Protein AF-0000000074018932 (afdb_homodimer)

Solvent-accessible surface area (backbone atoms only — not comparable to full-atom values): 16884 Å² total; per-residue (Å²): 138,83,82,75,82,75,79,78,83,78,76,82,79,78,78,80,77,80,77,78,75,75,76,73,74,67,76,66,64,72,70,71,70,71,66,73,77,65,79,73,73,56,74,53,66,36,70,40,32,28,78,38,84,40,72,47,78,48,78,48,93,72,36,64,67,47,79,47,77,33,29,21,16,32,14,16,16,56,14,25,20,34,52,37,53,64,76,51,29,71,78,35,70,84,46,55,64,44,70,52,48,30,23,18,31,63,78,39,68,42,81,45,77,40,83,40,56,33,81,93,41,76,42,81,45,77,39,63,19,46,67,39,42,35,62,34,73,58,72,85,126,139,82,80,74,82,77,79,79,82,77,75,79,80,80,76,79,78,79,77,79,74,75,73,73,73,68,77,65,68,71,72,68,69,70,66,75,78,65,80,73,72,56,75,54,65,36,71,41,31,29,77,37,84,40,73,46,76,48,79,48,92,73,36,64,67,46,78,47,77,35,29,20,17,32,13,17,17,57,13,25,21,34,52,38,53,66,76,53,28,72,77,34,73,84,45,56,64,42,71,52,48,30,23,17,31,62,77,40,70,42,83,43,77,40,82,40,56,32,81,94,43,75,42,79,47,76,40,62,19,46,68,39,41,34,61,34,73,56,73,84,126

Structure (mmCIF, N/CA/C/O backbone):
data_AF-0000000074018932-model_v1
#
loop_
_entity.id
_entity.type
_entity.pdbx_description
1 polymer 'DAN domain-containing protein'
#
loop_
_atom_site.group_PDB
_atom_site.id
_atom_site.type_symbol
_atom_site.label_atom_id
_atom_site.label_alt_id
_atom_site.label_comp_id
_atom_site.label_asym_id
_atom_site.label_entity_id
_atom_site.label_seq_id
_atom_site.pdbx_PDB_ins_code
_atom_site.Cartn_x
_atom_site.Cartn_y
_atom_site.Cartn_z
_atom_site.occupancy
_atom_site.B_iso_or_equiv
_atom_site.auth_seq_id
_atom_site.auth_comp_id
_atom_site.auth_asym_id
_atom_site.auth_atom_id
_atom_site.pdbx_PDB_model_num
ATOM 1 N N . MET A 1 1 ? 81 68.5 44.969 1 32.19 1 MET A N 1
ATOM 2 C CA . MET A 1 1 ? 81.562 68.188 43.656 1 32.19 1 MET A CA 1
ATOM 3 C C . MET A 1 1 ? 81.375 66.75 43.312 1 32.19 1 MET A C 1
ATOM 5 O O . MET A 1 1 ? 82.188 65.875 43.719 1 32.19 1 MET A O 1
ATOM 9 N N . ASN A 1 2 ? 80.125 66.188 43.562 1 36.78 2 ASN A N 1
ATOM 10 C CA . ASN A 1 2 ? 79.5 64.875 43.5 1 36.78 2 ASN A CA 1
ATOM 11 C C . ASN A 1 2 ? 79.5 64.312 42.062 1 36.78 2 ASN A C 1
ATOM 13 O O . ASN A 1 2 ? 79 64.938 41.156 1 36.78 2 ASN A O 1
ATOM 17 N N . GLU A 1 3 ? 80.75 63.719 41.719 1 39.88 3 GLU A N 1
ATOM 18 C CA . GLU A 1 3 ? 81.062 63.031 40.469 1 39.88 3 GLU A CA 1
ATOM 19 C C . GLU A 1 3 ? 80 62 40.094 1 39.88 3 GLU A C 1
ATOM 21 O O . GLU A 1 3 ? 79.625 61.156 40.906 1 39.88 3 GLU A O 1
ATOM 26 N N . GLY A 1 4 ? 79.062 62.344 39.125 1 37.69 4 GLY A N 1
ATOM 27 C CA . GLY A 1 4 ? 78 61.75 38.344 1 37.69 4 GLY A CA 1
ATOM 28 C C . GLY A 1 4 ? 78.438 60.531 37.562 1 37.69 4 GLY A C 1
ATOM 29 O O . GLY A 1 4 ? 79.312 60.625 36.719 1 37.69 4 GLY A O 1
ATOM 30 N N . THR A 1 5 ? 78.75 59.344 38.25 1 41.97 5 THR A N 1
ATOM 31 C CA . THR A 1 5 ? 79.188 58.125 37.562 1 41.97 5 THR A CA 1
ATOM 32 C C . THR A 1 5 ? 78.25 57.812 36.406 1 41.97 5 THR A C 1
ATOM 34 O O . THR A 1 5 ? 77.062 57.688 36.594 1 41.97 5 THR A O 1
ATOM 37 N N . ARG A 1 6 ? 78.562 58.344 35.219 1 43.47 6 ARG A N 1
ATOM 38 C CA . ARG A 1 6 ? 77.875 58.188 33.938 1 43.47 6 ARG A CA 1
ATOM 39 C C . ARG A 1 6 ? 77.812 56.75 33.469 1 43.47 6 ARG A C 1
ATOM 41 O O . ARG A 1 6 ? 78.875 56.094 33.344 1 43.47 6 ARG A O 1
ATOM 48 N N . GLY A 1 7 ? 76.812 55.938 33.938 1 40.97 7 GLY A N 1
ATOM 49 C CA . GLY A 1 7 ? 76.625 54.562 33.531 1 40.97 7 GLY A CA 1
ATOM 50 C C . GLY A 1 7 ? 76.625 54.375 32.031 1 40.97 7 GLY A C 1
ATOM 51 O O . GLY A 1 7 ? 76.312 55.344 31.281 1 40.97 7 GLY A O 1
ATOM 52 N N . ARG A 1 8 ? 77.625 53.531 31.469 1 46.78 8 ARG A N 1
ATOM 53 C CA . ARG A 1 8 ? 77.938 53.156 30.094 1 46.78 8 ARG A CA 1
ATOM 54 C C . ARG A 1 8 ? 76.688 52.625 29.375 1 46.78 8 ARG A C 1
ATOM 56 O O . ARG A 1 8 ? 75.938 51.844 29.938 1 46.78 8 ARG A O 1
ATOM 63 N N . PRO A 1 9 ? 76.25 53.281 28.156 1 46.38 9 PRO A N 1
ATOM 64 C CA . PRO A 1 9 ? 75.125 52.875 27.344 1 46.38 9 PRO A CA 1
ATOM 65 C C . PRO A 1 9 ? 75.25 51.5 26.75 1 46.38 9 PRO A C 1
ATOM 67 O O . PRO A 1 9 ? 76.375 51.156 26.234 1 46.38 9 PRO A O 1
ATOM 70 N N . VAL A 1 10 ? 74.812 50.344 27.359 1 47.59 10 VAL A N 1
ATOM 71 C CA . VAL A 1 10 ? 74.875 49 26.828 1 47.59 10 VAL A CA 1
ATOM 72 C C . VAL A 1 10 ? 74.188 48.969 25.453 1 47.59 10 VAL A C 1
ATOM 74 O O . VAL A 1 10 ? 73.25 49.688 25.203 1 47.59 10 VAL A O 1
ATOM 77 N N . ALA A 1 11 ? 75 48.875 24.328 1 47.59 11 ALA A N 1
ATOM 78 C CA . ALA A 1 11 ? 74.625 48.781 22.922 1 47.59 11 ALA A CA 1
ATOM 79 C C . ALA A 1 11 ? 73.625 47.625 22.719 1 47.59 11 ALA A C 1
ATOM 81 O O . ALA A 1 11 ? 73.812 46.531 23.297 1 47.59 11 ALA A O 1
ATOM 82 N N . PRO A 1 12 ? 72.312 47.906 22.312 1 50.47 12 PRO A N 1
ATOM 83 C CA . PRO A 1 12 ? 71.312 46.844 22.031 1 50.47 12 PRO A CA 1
ATOM 84 C C . PRO A 1 12 ? 71.75 45.938 20.891 1 50.47 12 PRO A C 1
ATOM 86 O O . PRO A 1 12 ? 72.375 46.375 19.906 1 50.47 12 PRO A O 1
ATOM 89 N N . LEU A 1 13 ? 72.312 44.688 21.188 1 45.69 13 LEU A N 1
ATOM 90 C CA . LEU A 1 13 ? 72.625 43.656 20.219 1 45.69 13 LEU A CA 1
ATOM 91 C C . LEU A 1 13 ? 71.375 43.344 19.375 1 45.69 13 LEU A C 1
ATOM 93 O O . LEU A 1 13 ? 70.375 42.938 19.922 1 45.69 13 LEU A O 1
ATOM 97 N N . MET A 1 14 ? 71.25 44.031 18.25 1 41.75 14 MET A N 1
ATOM 98 C CA . MET A 1 14 ? 70.188 43.75 17.281 1 41.75 14 MET A CA 1
ATOM 99 C C . MET A 1 14 ? 70.312 42.312 16.734 1 41.75 14 MET A C 1
ATOM 101 O O . MET A 1 14 ? 71.312 42 16.109 1 41.75 14 MET A O 1
ATOM 105 N N . VAL A 1 15 ? 69.875 41.25 17.484 1 44.5 15 VAL A N 1
ATOM 106 C CA . VAL A 1 15 ? 69.875 39.906 16.953 1 44.5 15 VAL A CA 1
ATOM 107 C C . VAL A 1 15 ? 68.938 39.844 15.742 1 44.5 15 VAL A C 1
ATOM 109 O O . VAL A 1 15 ? 67.75 40.188 15.852 1 44.5 15 VAL A O 1
ATOM 112 N N . ALA A 1 16 ? 69.5 40.031 14.5 1 49.19 16 ALA A N 1
ATOM 113 C CA . ALA A 1 16 ? 68.75 39.844 13.258 1 49.19 16 ALA A CA 1
ATOM 114 C C . ALA A 1 16 ? 68.25 38.406 13.102 1 49.19 16 ALA A C 1
ATOM 116 O O . ALA A 1 16 ? 69 37.5 12.977 1 49.19 16 ALA A O 1
ATOM 117 N N . VAL A 1 17 ? 67.062 38.031 13.711 1 43.47 17 VAL A N 1
ATOM 118 C CA . VAL A 1 17 ? 66.438 36.75 13.516 1 43.47 17 VAL A CA 1
ATOM 119 C C . VAL A 1 17 ? 66 36.594 12.062 1 43.47 17 VAL A C 1
ATOM 121 O O . VAL A 1 17 ? 65.188 37.406 11.562 1 43.47 17 VAL A O 1
ATOM 124 N N . THR A 1 18 ? 66.875 36.062 11.133 1 49.34 18 THR A N 1
ATOM 125 C CA . THR A 1 18 ? 66.5 35.688 9.773 1 49.34 18 THR A CA 1
ATOM 126 C C . THR A 1 18 ? 65.375 34.656 9.789 1 49.34 18 THR A C 1
ATOM 128 O O . THR A 1 18 ? 65.562 33.531 10.289 1 49.34 18 THR A O 1
ATOM 131 N N . ILE A 1 19 ? 64.125 35.062 9.844 1 51.72 19 ILE A N 1
ATOM 132 C CA . ILE A 1 19 ? 62.938 34.219 9.688 1 51.72 19 ILE A CA 1
ATOM 133 C C . ILE A 1 19 ? 62.906 33.656 8.273 1 51.72 19 ILE A C 1
ATOM 135 O O . ILE A 1 19 ? 62.781 34.375 7.297 1 51.72 19 ILE A O 1
ATOM 139 N N . THR A 1 20 ? 63.719 32.594 7.941 1 47.91 20 THR A N 1
ATOM 140 C CA . THR A 1 20 ? 63.562 31.875 6.684 1 47.91 20 THR A CA 1
ATOM 141 C C . THR A 1 20 ? 62.125 31.344 6.566 1 47.91 20 THR A C 1
ATOM 143 O O . THR A 1 20 ? 61.688 30.531 7.383 1 47.91 20 THR A O 1
ATOM 146 N N . LEU A 1 21 ? 61.25 32.156 6.027 1 49.22 21 LEU A N 1
ATOM 147 C CA . LEU A 1 21 ? 59.906 31.734 5.633 1 49.22 21 LEU A CA 1
ATOM 148 C C . LEU A 1 21 ? 59.969 30.609 4.605 1 49.22 21 LEU A C 1
ATOM 150 O O . LEU A 1 21 ? 60.344 30.844 3.455 1 49.22 21 LEU A O 1
ATOM 154 N N . ALA A 1 22 ? 60.438 29.375 4.941 1 44.19 22 ALA A N 1
ATOM 155 C CA . ALA A 1 22 ? 60.219 28.281 4.008 1 44.19 22 ALA A CA 1
ATOM 156 C C . ALA A 1 22 ? 58.75 28.172 3.629 1 44.19 22 ALA A C 1
ATOM 158 O O . ALA A 1 22 ? 57.875 27.953 4.492 1 44.19 22 ALA A O 1
ATOM 159 N N . ALA A 1 23 ? 58.375 28.984 2.611 1 43.97 23 ALA A N 1
ATOM 160 C CA . ALA A 1 23 ? 57.031 28.844 1.99 1 43.97 23 ALA A CA 1
ATOM 161 C C . ALA A 1 23 ? 56.781 27.406 1.571 1 43.97 23 ALA A C 1
ATOM 163 O O . ALA A 1 23 ? 57.438 26.891 0.648 1 43.97 23 ALA A O 1
ATOM 164 N N . LEU A 1 24 ? 56.656 26.438 2.547 1 45.16 24 LEU A N 1
ATOM 165 C CA . LEU A 1 24 ? 56.156 25.156 2.092 1 45.16 24 LEU A CA 1
ATOM 166 C C . LEU A 1 24 ? 54.875 25.344 1.253 1 45.16 24 LEU A C 1
ATOM 168 O O . LEU A 1 24 ? 53.875 25.797 1.758 1 45.16 24 LEU A O 1
ATOM 172 N N . VAL A 1 25 ? 55.094 25.828 -0 1 45.12 25 VAL A N 1
ATOM 173 C CA . VAL A 1 25 ? 53.969 25.719 -0.937 1 45.12 25 VAL A CA 1
ATOM 174 C C . VAL A 1 25 ? 53.438 24.297 -0.917 1 45.12 25 VAL A C 1
ATOM 176 O O . VAL A 1 25 ? 54.094 23.359 -1.401 1 45.12 25 VAL A O 1
ATOM 179 N N . GLY A 1 26 ? 53.094 23.781 0.26 1 41.91 26 GLY A N 1
ATOM 180 C CA . GLY A 1 26 ? 52.344 22.531 0.139 1 41.91 26 GLY A CA 1
ATOM 181 C C . GLY A 1 26 ? 51.281 22.578 -0.928 1 41.91 26 GLY A C 1
ATOM 182 O O . GLY A 1 26 ? 50.406 23.453 -0.912 1 41.91 26 GLY A O 1
ATOM 183 N N . LEU A 1 27 ? 51.656 22.25 -2.178 1 43.59 27 LEU A N 1
ATOM 184 C CA . LEU A 1 27 ? 50.656 21.938 -3.201 1 43.59 27 LEU A CA 1
ATOM 185 C C . LEU A 1 27 ? 49.531 21.094 -2.625 1 43.59 27 LEU A C 1
ATOM 187 O O . LEU A 1 27 ? 49.75 19.906 -2.307 1 43.59 27 LEU A O 1
ATOM 191 N N . ALA A 1 28 ? 48.875 21.625 -1.612 1 47.72 28 ALA A N 1
ATOM 192 C CA . ALA A 1 28 ? 47.625 20.906 -1.33 1 47.72 28 ALA A CA 1
ATOM 193 C C . ALA A 1 28 ? 46.844 20.641 -2.611 1 47.72 28 ALA A C 1
ATOM 195 O O . ALA A 1 28 ? 46.531 21.562 -3.363 1 47.72 28 ALA A O 1
ATOM 196 N N . HIS A 1 29 ? 47.312 19.609 -3.316 1 48.75 29 HIS A N 1
ATOM 197 C CA . HIS A 1 29 ? 46.406 19.125 -4.332 1 48.75 29 HIS A CA 1
ATOM 198 C C . HIS A 1 29 ? 44.969 19.094 -3.803 1 48.75 29 HIS A C 1
ATOM 200 O O . HIS A 1 29 ? 44.719 18.594 -2.707 1 48.75 29 HIS A O 1
ATOM 206 N N . PRO A 1 30 ? 44.25 20.234 -4.082 1 46.72 30 PRO A N 1
ATOM 207 C CA . PRO A 1 30 ? 42.844 20 -3.736 1 46.72 30 PRO A CA 1
ATOM 208 C C . PRO A 1 30 ? 42.344 18.641 -4.207 1 46.72 30 PRO A C 1
ATOM 210 O O . PRO A 1 30 ? 42.438 18.328 -5.395 1 46.72 30 PRO A O 1
ATOM 213 N N . GLY A 1 31 ? 42.875 17.578 -3.557 1 45.12 31 GLY A N 1
ATOM 214 C CA . GLY A 1 31 ? 42 16.453 -3.889 1 45.12 31 GLY A CA 1
ATOM 215 C C . GLY A 1 31 ? 40.531 16.844 -3.922 1 45.12 31 GLY A C 1
ATOM 216 O O . GLY A 1 31 ? 39.969 17.312 -2.928 1 45.12 31 GLY A O 1
ATOM 217 N N . GLY A 1 32 ? 40.156 17.531 -5.012 1 42.97 32 GLY A N 1
ATOM 218 C CA . GLY A 1 32 ? 38.719 17.688 -5.219 1 42.97 32 GLY A CA 1
ATOM 219 C C . GLY A 1 32 ? 37.938 16.453 -4.859 1 42.97 32 GLY A C 1
ATOM 220 O O . GLY A 1 32 ? 38.031 15.422 -5.543 1 42.97 32 GLY A O 1
ATOM 221 N N . ALA A 1 33 ? 37.938 16.203 -3.551 1 47 33 ALA A N 1
ATOM 222 C CA . ALA A 1 33 ? 36.875 15.227 -3.277 1 47 33 ALA A CA 1
ATOM 223 C C . ALA A 1 33 ? 35.562 15.625 -3.963 1 47 33 ALA A C 1
ATOM 225 O O . ALA A 1 33 ? 35 16.688 -3.672 1 47 33 ALA A O 1
ATOM 226 N N . THR A 1 34 ? 35.5 15.445 -5.215 1 48.88 34 THR A N 1
ATOM 227 C CA . THR A 1 34 ? 34.156 15.422 -5.727 1 48.88 34 THR A CA 1
ATOM 228 C C . THR A 1 34 ? 33.219 14.617 -4.805 1 48.88 34 THR A C 1
ATOM 230 O O . THR A 1 34 ? 33.406 13.406 -4.652 1 48.88 34 THR A O 1
ATOM 233 N N . GLY A 1 35 ? 33 15.156 -3.676 1 43.81 35 GLY A N 1
ATOM 234 C CA . GLY A 1 35 ? 31.844 14.516 -3.037 1 43.81 35 GLY A CA 1
ATOM 235 C C . GLY A 1 35 ? 30.719 14.188 -4.004 1 43.81 35 GLY A C 1
ATOM 236 O O . GLY A 1 35 ? 30.203 15.07 -4.684 1 43.81 35 GLY A O 1
ATOM 237 N N . ALA A 1 36 ? 30.688 13.07 -4.609 1 45.09 36 ALA A N 1
ATOM 238 C CA . ALA A 1 36 ? 29.484 12.625 -5.297 1 45.09 36 ALA A CA 1
ATOM 239 C C . ALA A 1 36 ? 28.234 13.086 -4.559 1 45.09 36 ALA A C 1
ATOM 241 O O . ALA A 1 36 ? 28.094 12.867 -3.354 1 45.09 36 ALA A O 1
ATOM 242 N N . LEU A 1 37 ? 27.688 14.211 -4.84 1 44.38 37 LEU A N 1
ATOM 243 C CA . LEU A 1 37 ? 26.328 14.516 -4.441 1 44.38 37 LEU A CA 1
ATOM 244 C C . LEU A 1 37 ? 25.453 13.273 -4.504 1 44.38 37 LEU A C 1
ATOM 246 O O . LEU A 1 37 ? 24.938 12.914 -5.57 1 44.38 37 LEU A O 1
ATOM 250 N N . SER A 1 38 ? 25.812 12.258 -3.9 1 49.56 38 SER A N 1
ATOM 251 C CA . SER A 1 38 ? 24.781 11.242 -3.73 1 49.56 38 SER A CA 1
ATOM 252 C C . SER A 1 38 ? 23.438 11.867 -3.346 1 49.56 38 SER A C 1
ATOM 254 O O . SER A 1 38 ? 23.359 12.609 -2.369 1 49.56 38 SER A O 1
ATOM 256 N N . SER A 1 39 ? 22.641 12.32 -4.191 1 52.12 39 SER A N 1
ATOM 257 C CA . SER A 1 39 ? 21.266 12.695 -3.889 1 52.12 39 SER A CA 1
ATOM 258 C C . SER A 1 39 ? 20.688 11.859 -2.748 1 52.12 39 SER A C 1
ATOM 260 O O . SER A 1 39 ? 20.375 10.688 -2.932 1 52.12 39 SER A O 1
ATOM 262 N N . ALA A 1 40 ? 21.109 11.984 -1.575 1 58.22 40 ALA A N 1
ATOM 263 C CA . ALA A 1 40 ? 20.578 11.344 -0.373 1 58.22 40 ALA A CA 1
ATOM 264 C C . ALA A 1 40 ? 19.062 11.297 -0.396 1 58.22 40 ALA A C 1
ATOM 266 O O . ALA A 1 40 ? 18.406 12.344 -0.436 1 58.22 40 ALA A O 1
ATOM 267 N N . ARG A 1 41 ? 18.469 10.234 -0.762 1 67.75 41 ARG A N 1
ATOM 268 C CA . ARG A 1 41 ? 17.031 10.008 -0.673 1 67.75 41 ARG A CA 1
ATOM 269 C C . ARG A 1 41 ? 16.5 10.375 0.709 1 67.75 41 ARG A C 1
ATOM 271 O O . ARG A 1 41 ? 17.125 10.07 1.723 1 67.75 41 ARG A O 1
ATOM 278 N N . HIS A 1 42 ? 15.438 11.273 0.783 1 76.81 42 HIS A N 1
ATOM 279 C CA . HIS A 1 42 ? 14.758 11.562 2.041 1 76.81 42 HIS A CA 1
ATOM 280 C C . HIS A 1 42 ? 14.281 10.281 2.719 1 76.81 42 HIS A C 1
ATOM 282 O O . HIS A 1 42 ? 14 9.289 2.045 1 76.81 42 HIS A O 1
ATOM 288 N N . SER A 1 43 ? 14.297 10.258 3.971 1 76.62 43 SER A N 1
ATOM 289 C CA . SER A 1 43 ? 13.898 9.086 4.742 1 76.62 43 SER A CA 1
ATOM 290 C C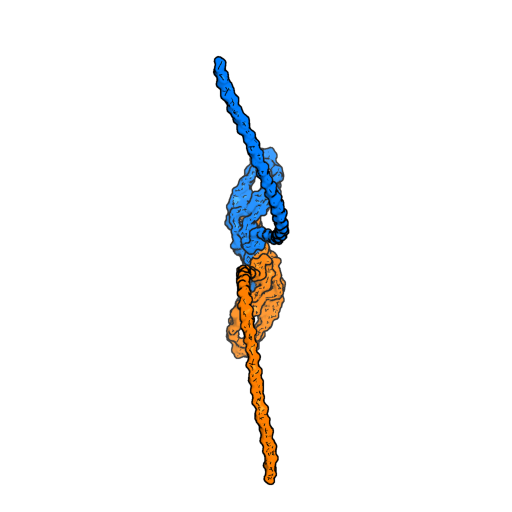 . SER A 1 43 ? 12.547 8.547 4.27 1 76.62 43 SER A C 1
ATOM 292 O O . SER A 1 43 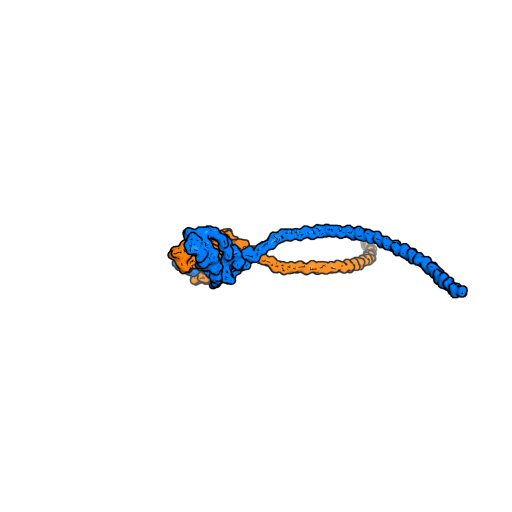? 12.328 7.332 4.266 1 76.62 43 SER A O 1
ATOM 294 N N . TRP A 1 44 ? 11.672 9.445 3.822 1 81.69 44 TRP A N 1
ATOM 295 C CA . TRP A 1 44 ? 10.344 9.023 3.389 1 81.69 44 TRP A CA 1
ATOM 296 C C . TRP A 1 44 ? 10.406 8.312 2.041 1 81.69 44 TRP A C 1
ATOM 298 O O . TRP A 1 44 ? 9.422 7.73 1.593 1 81.69 44 TRP A O 1
ATOM 308 N N . GLU A 1 45 ? 11.602 8.258 1.478 1 79.06 45 GLU A N 1
ATOM 309 C CA . GLU A 1 45 ? 11.781 7.594 0.189 1 79.06 45 GLU A CA 1
ATOM 310 C C . GLU A 1 45 ? 12.234 6.148 0.37 1 79.06 45 GLU A C 1
ATOM 312 O O . GLU A 1 45 ? 12.305 5.387 -0.598 1 79.06 45 GLU A O 1
ATOM 317 N N . ARG A 1 46 ? 12.492 5.848 1.636 1 83.5 46 ARG A N 1
ATOM 318 C CA . ARG A 1 46 ? 12.867 4.477 1.959 1 83.5 46 ARG A CA 1
ATOM 319 C C . ARG A 1 46 ? 11.648 3.66 2.381 1 83.5 46 ARG A C 1
ATOM 321 O O . ARG A 1 46 ? 10.633 4.223 2.797 1 83.5 46 ARG A O 1
ATOM 328 N N . PRO A 1 47 ? 11.734 2.377 2.217 1 89 47 PRO A N 1
ATOM 329 C CA . PRO A 1 47 ? 10.609 1.593 2.744 1 89 47 PRO A CA 1
ATOM 330 C C . PRO A 1 47 ? 10.266 1.96 4.184 1 89 47 PRO A C 1
ATOM 332 O O . PRO A 1 47 ? 11.148 2.299 4.973 1 89 47 PRO A O 1
ATOM 335 N N . GLY A 1 48 ? 8.984 1.979 4.434 1 93.94 48 GLY A N 1
ATOM 336 C CA . GLY A 1 48 ? 8.461 2.424 5.715 1 93.94 48 GLY A CA 1
ATOM 337 C C . GLY A 1 48 ? 7.449 3.549 5.586 1 93.94 48 GLY A C 1
ATOM 338 O O . GLY A 1 48 ? 7.012 3.873 4.48 1 93.94 48 GLY A O 1
ATOM 339 N N . CYS A 1 49 ? 6.91 4.027 6.676 1 96.56 49 CYS A N 1
ATOM 340 C CA . CYS A 1 49 ? 5.91 5.086 6.777 1 96.56 49 CYS A CA 1
ATOM 341 C C . CYS A 1 49 ? 6.363 6.176 7.738 1 96.56 49 CYS A C 1
ATOM 343 O O . CYS A 1 49 ? 6.723 5.891 8.883 1 96.56 49 CYS A O 1
ATOM 345 N N . HIS A 1 50 ? 6.363 7.41 7.281 1 97.38 50 HIS A N 1
ATOM 346 C CA . HIS A 1 50 ? 7.051 8.469 8.016 1 97.38 50 HIS A CA 1
ATOM 347 C C . HIS A 1 50 ? 6.195 9.727 8.086 1 97.38 50 HIS A C 1
ATOM 349 O O . HIS A 1 50 ? 5.371 9.977 7.207 1 97.38 50 HIS A O 1
ATOM 355 N N . LEU A 1 51 ? 6.477 10.508 9.195 1 97.75 51 LEU A N 1
ATOM 356 C CA . LEU A 1 51 ? 5.871 11.828 9.32 1 97.75 51 LEU A CA 1
ATOM 357 C C . LEU A 1 51 ? 6.434 12.789 8.281 1 97.75 51 LEU A C 1
ATOM 359 O O . LEU A 1 51 ? 7.645 12.844 8.07 1 97.75 51 LEU A O 1
ATOM 363 N N . VAL A 1 52 ? 5.574 13.523 7.695 1 97.81 52 VAL A N 1
ATOM 364 C CA . VAL A 1 52 ? 5.988 14.555 6.746 1 97.81 52 VAL A CA 1
ATOM 365 C C . VAL A 1 52 ? 5.148 15.812 6.953 1 97.81 52 VAL A C 1
ATOM 367 O O . VAL A 1 52 ? 4.035 15.742 7.484 1 97.81 52 VAL A O 1
ATOM 370 N N . GLY A 1 53 ? 5.723 16.969 6.555 1 97.06 53 GLY A N 1
ATOM 371 C CA . GLY A 1 53 ? 4.953 18.203 6.605 1 97.06 53 GLY A CA 1
ATOM 372 C C . GLY A 1 53 ? 3.869 18.281 5.551 1 97.06 53 GLY A C 1
ATOM 373 O O . GLY A 1 53 ? 4.07 17.828 4.414 1 97.06 53 GLY A O 1
ATOM 374 N N . HIS A 1 54 ? 2.795 18.844 5.895 1 97.69 54 HIS A N 1
ATOM 375 C CA . HIS A 1 54 ? 1.637 19.031 5.027 1 97.69 54 HIS A CA 1
ATOM 376 C C . HIS A 1 54 ? 1.084 20.453 5.16 1 97.69 54 HIS A C 1
ATOM 378 O O . HIS A 1 54 ? 0.442 20.781 6.16 1 97.69 54 HIS A O 1
ATOM 384 N N . THR A 1 55 ? 1.394 21.219 4.199 1 97.5 55 THR A N 1
ATOM 385 C CA . THR A 1 55 ? 0.965 22.609 4.223 1 97.5 55 THR A CA 1
ATOM 386 C C . THR A 1 55 ? -0.165 22.844 3.227 1 97.5 55 THR A C 1
ATOM 388 O O . THR A 1 55 ? -0.115 22.359 2.096 1 97.5 55 THR A O 1
ATOM 391 N N . ARG A 1 56 ? -1.231 23.578 3.678 1 96.25 56 ARG A N 1
ATOM 392 C CA . ARG A 1 56 ? -2.344 23.906 2.791 1 96.25 56 ARG A CA 1
ATOM 393 C C . ARG A 1 56 ? -2.9 25.297 3.104 1 96.25 56 ARG A C 1
ATOM 395 O O . ARG A 1 56 ? -2.664 25.844 4.184 1 96.25 56 ARG A O 1
ATOM 402 N N . VAL A 1 57 ? -3.576 25.875 2.146 1 96.56 57 VAL A N 1
ATOM 403 C C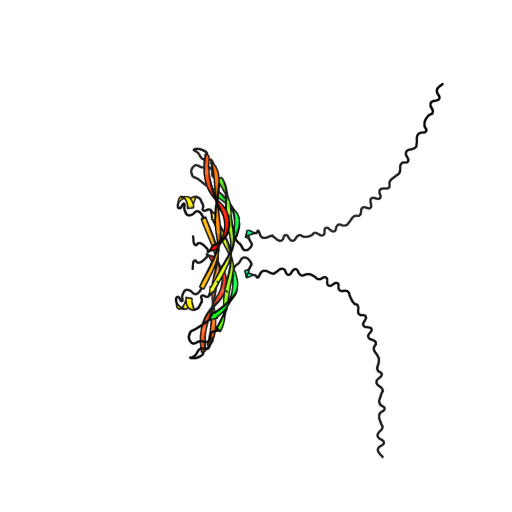A . VAL A 1 57 ? -4.297 27.125 2.352 1 96.56 57 VAL A CA 1
ATOM 404 C C . VAL A 1 57 ? -5.734 26.828 2.768 1 96.56 57 VAL A C 1
ATOM 406 O O . VAL A 1 57 ? -6.441 26.078 2.096 1 96.56 57 VAL A O 1
ATOM 409 N N . VAL A 1 58 ? -6.156 27.422 3.783 1 96.06 58 VAL A N 1
ATOM 410 C CA . VAL A 1 58 ? -7.492 27.219 4.332 1 96.06 58 VAL A CA 1
ATOM 411 C C . VAL A 1 58 ? -8.336 28.469 4.125 1 96.06 58 VAL A C 1
ATOM 413 O O . VAL A 1 58 ? -7.875 29.594 4.387 1 96.06 58 VAL A O 1
ATOM 416 N N . ARG A 1 59 ? -9.531 28.25 3.695 1 95 59 ARG A N 1
ATOM 417 C CA . ARG A 1 59 ? -10.477 29.328 3.48 1 95 59 ARG A CA 1
ATOM 418 C C . ARG A 1 59 ? -11.766 29.109 4.273 1 95 59 ARG A C 1
ATOM 420 O O . ARG A 1 59 ? -12.523 28.188 3.977 1 95 59 ARG A O 1
ATOM 427 N N . ILE A 1 60 ? -12 29.969 5.191 1 92.88 60 ILE A N 1
ATOM 428 C CA . ILE A 1 60 ? -13.211 29.938 6.004 1 92.88 60 ILE A CA 1
ATOM 429 C C . ILE A 1 60 ? -14.07 31.172 5.691 1 92.88 60 ILE A C 1
ATOM 431 O O . ILE A 1 60 ? -13.562 32.312 5.68 1 92.88 60 ILE A O 1
ATOM 435 N N . PRO A 1 61 ? -15.328 30.922 5.418 1 92.44 61 PRO A N 1
ATOM 436 C CA . PRO A 1 61 ? -16.172 32.062 5.109 1 92.44 61 PRO A CA 1
ATOM 437 C C . PRO A 1 61 ? -16.031 33.188 6.133 1 92.44 61 PRO A C 1
ATOM 439 O O . PRO A 1 61 ? -16.031 32.938 7.34 1 92.44 61 PRO A O 1
ATOM 442 N N . ASP A 1 62 ? -15.875 34.5 5.586 1 95.56 62 ASP A N 1
ATOM 443 C CA . ASP A 1 62 ? -15.812 35.75 6.359 1 95.56 62 ASP A CA 1
ATOM 444 C C . ASP A 1 62 ? -14.508 35.844 7.145 1 95.56 62 ASP A C 1
ATOM 446 O O . ASP A 1 62 ? -14.406 36.562 8.117 1 95.56 62 ASP A O 1
ATOM 450 N N . CYS A 1 63 ? -13.578 34.969 6.805 1 96.88 63 CYS A N 1
ATOM 451 C CA . CYS A 1 63 ? -12.258 35 7.426 1 96.88 63 CYS A CA 1
ATOM 452 C C . CYS A 1 63 ? -11.172 35.219 6.379 1 96.88 63 CYS A C 1
ATOM 454 O O . CYS A 1 63 ? -11.375 34.906 5.199 1 96.88 63 CYS A O 1
ATOM 456 N N . VAL A 1 64 ? -9.953 35.75 6.816 1 96.38 64 VAL A N 1
ATOM 457 C CA . VAL A 1 64 ? -8.797 35.906 5.938 1 96.38 64 VAL A CA 1
ATOM 458 C C . VAL A 1 64 ? -8.195 34.531 5.648 1 96.38 64 VAL A C 1
ATOM 460 O O . VAL A 1 64 ? -7.98 33.719 6.566 1 96.38 64 VAL A O 1
ATOM 463 N N . PRO A 1 65 ? -7.992 34.188 4.379 1 96.62 65 PRO A N 1
ATOM 464 C CA . PRO A 1 65 ? -7.309 32.938 4.078 1 96.62 65 PRO A CA 1
ATOM 465 C C . PRO A 1 65 ? -5.922 32.844 4.711 1 96.62 65 PRO A C 1
ATOM 467 O O . PRO A 1 65 ? -5.238 33.875 4.852 1 96.62 65 PRO A O 1
ATOM 470 N N . PHE A 1 66 ? -5.48 31.688 5.086 1 95.88 66 PHE A N 1
ATOM 471 C CA . PHE A 1 66 ? -4.199 31.5 5.75 1 95.88 66 PHE A CA 1
ATOM 472 C C . PHE A 1 66 ? -3.627 30.125 5.434 1 95.88 66 PHE A C 1
ATOM 474 O O . PHE A 1 66 ? -4.348 29.234 4.965 1 95.88 66 PHE A O 1
ATOM 481 N N . ARG A 1 67 ? -2.25 29.969 5.707 1 96.81 67 ARG A N 1
ATOM 482 C CA . ARG A 1 67 ? -1.569 28.703 5.535 1 96.81 67 ARG A CA 1
ATOM 483 C C . ARG A 1 67 ? -1.44 27.953 6.863 1 96.81 67 ARG A C 1
ATOM 485 O O . ARG A 1 67 ? -1.09 28.562 7.879 1 96.81 67 ARG A O 1
ATOM 492 N N . VAL A 1 68 ? -1.775 26.719 6.789 1 96.75 68 VAL A N 1
ATOM 493 C CA . VAL A 1 68 ? -1.576 25.875 7.961 1 96.75 68 VAL A CA 1
ATOM 494 C C . VAL A 1 68 ? -0.657 24.719 7.609 1 96.75 68 VAL A C 1
ATOM 496 O O . VAL A 1 68 ? -0.813 24.094 6.559 1 96.75 68 VAL A O 1
ATOM 499 N N . THR A 1 69 ? 0.354 24.484 8.445 1 97.25 69 THR A N 1
ATOM 500 C CA . THR A 1 69 ? 1.232 23.328 8.305 1 97.25 69 THR A CA 1
ATOM 501 C C . THR A 1 69 ? 0.99 22.328 9.43 1 97.25 69 THR A C 1
ATOM 503 O O . THR A 1 69 ? 1.141 22.656 10.602 1 97.25 69 THR A O 1
ATOM 506 N N . THR A 1 70 ? 0.504 21.219 9.016 1 98.19 70 THR A N 1
ATOM 507 C CA . THR A 1 70 ? 0.389 20.078 9.914 1 98.19 70 THR A CA 1
ATOM 508 C C . THR A 1 70 ? 1.238 18.906 9.422 1 98.19 70 THR A C 1
ATOM 510 O O . THR A 1 70 ? 1.914 19.016 8.391 1 98.19 70 THR A O 1
ATOM 513 N N . ASN A 1 71 ? 1.152 17.828 10.234 1 98.44 71 ASN A N 1
ATOM 514 C CA . ASN A 1 71 ? 1.851 16.625 9.789 1 98.44 71 ASN A CA 1
ATOM 515 C C . ASN A 1 71 ? 0.906 15.648 9.086 1 98.44 71 ASN A C 1
ATOM 517 O O . ASN A 1 71 ? -0.281 15.586 9.414 1 98.44 71 ASN A O 1
ATOM 521 N N . ALA A 1 72 ? 1.498 14.969 8.141 1 98.44 72 ALA A N 1
ATOM 522 C CA . ALA A 1 72 ? 0.886 13.852 7.434 1 98.44 72 ALA A CA 1
ATOM 523 C C . ALA A 1 72 ? 1.807 12.633 7.441 1 98.44 72 ALA A C 1
ATOM 525 O O . ALA A 1 72 ? 2.859 12.641 8.086 1 98.44 72 ALA A O 1
ATOM 526 N N . CYS A 1 73 ? 1.269 11.516 6.852 1 98.06 73 CYS A N 1
ATOM 527 C CA . CYS A 1 73 ? 2.072 10.305 6.75 1 98.06 73 CYS A CA 1
ATOM 528 C C . CYS A 1 73 ? 2.273 9.906 5.293 1 98.06 73 CYS A C 1
ATOM 530 O O . CYS A 1 73 ? 1.327 9.922 4.504 1 98.06 73 CYS A O 1
ATOM 532 N N . ARG A 1 74 ? 3.516 9.648 5.012 1 97.75 74 ARG A N 1
ATOM 533 C CA . ARG A 1 74 ? 3.863 9.211 3.668 1 97.75 74 ARG A CA 1
ATOM 534 C C . ARG A 1 74 ? 4.953 8.141 3.705 1 97.75 74 ARG A C 1
ATOM 536 O O . ARG A 1 74 ? 5.867 8.211 4.527 1 97.75 74 ARG A O 1
ATOM 543 N N . GLY A 1 75 ? 4.816 7.246 2.783 1 96.75 75 GLY A N 1
ATOM 544 C CA . GLY A 1 75 ? 5.867 6.242 2.746 1 96.75 75 GLY A CA 1
ATOM 545 C C . GLY A 1 75 ? 5.594 5.129 1.75 1 96.75 75 GLY A C 1
ATOM 546 O O . GLY A 1 75 ? 4.82 5.309 0.808 1 96.75 75 GLY A O 1
ATOM 547 N N . PHE A 1 76 ? 6.414 4.113 1.877 1 96.25 76 PHE A N 1
ATOM 548 C CA . PHE A 1 76 ? 6.383 2.912 1.048 1 96.25 76 PHE A CA 1
ATOM 549 C C . PHE A 1 76 ? 6.203 1.666 1.906 1 96.25 76 PHE A C 1
ATOM 551 O O . PHE A 1 76 ? 7.129 1.248 2.605 1 96.25 76 PHE A O 1
ATOM 558 N N . CYS A 1 77 ? 4.98 1.074 1.767 1 95.88 77 CYS A N 1
ATOM 559 C CA . CYS A 1 77 ? 4.668 -0.09 2.59 1 95.88 77 CYS A CA 1
ATOM 560 C C . CYS A 1 77 ? 4.613 -1.356 1.744 1 95.88 77 CYS A C 1
ATOM 562 O O . CYS A 1 77 ? 4.375 -1.292 0.537 1 95.88 77 CYS A O 1
ATOM 564 N N . LEU A 1 78 ? 4.887 -2.416 2.416 1 96 78 LEU A N 1
ATOM 565 C CA . LEU A 1 78 ? 4.934 -3.705 1.737 1 96 78 LEU A CA 1
ATOM 566 C C . LEU A 1 78 ? 3.564 -4.07 1.172 1 96 78 LEU A C 1
ATOM 568 O O . LEU A 1 78 ? 2.545 -3.898 1.842 1 96 78 LEU A O 1
ATOM 572 N N . SER A 1 79 ? 3.527 -4.488 -0.025 1 96.19 79 SER A N 1
ATOM 573 C CA . SER A 1 79 ? 2.354 -5.098 -0.642 1 96.19 79 SER A CA 1
ATOM 574 C C . SER A 1 79 ? 2.752 -6.18 -1.638 1 96.19 79 SER A C 1
ATOM 576 O O . SER A 1 79 ? 3.871 -6.176 -2.154 1 96.19 79 SER A O 1
ATOM 578 N N . TYR A 1 80 ? 1.874 -7.117 -1.798 1 95.88 80 TYR A N 1
ATOM 579 C CA . TYR A 1 80 ? 2.178 -8.195 -2.734 1 95.88 80 TYR A CA 1
ATOM 580 C C . TYR A 1 80 ? 0.898 -8.797 -3.305 1 95.88 80 TYR A C 1
ATOM 582 O O . TYR A 1 80 ? -0.19 -8.578 -2.766 1 95.88 80 TYR A O 1
ATOM 590 N N . ALA A 1 81 ? 1.034 -9.445 -4.43 1 97.25 81 ALA A N 1
ATOM 591 C CA . ALA A 1 81 ? -0.026 -10.148 -5.141 1 97.25 81 ALA A CA 1
ATOM 592 C C . ALA A 1 81 ? 0.465 -11.5 -5.652 1 97.25 81 ALA A C 1
ATOM 594 O O . ALA A 1 81 ? 1.54 -11.594 -6.246 1 97.25 81 ALA A O 1
ATOM 595 N N . ILE A 1 82 ? -0.314 -12.461 -5.387 1 97.62 82 ILE A N 1
ATOM 596 C CA . ILE A 1 82 ? 0.043 -13.812 -5.82 1 97.62 82 ILE A CA 1
ATOM 597 C C . ILE A 1 82 ? -1.105 -14.414 -6.621 1 97.62 82 ILE A C 1
ATOM 599 O O . ILE A 1 82 ? -2.264 -14.031 -6.453 1 97.62 82 ILE A O 1
ATOM 603 N N . PRO A 1 83 ? -0.744 -15.367 -7.527 1 96.56 83 PRO A N 1
ATOM 604 C CA . PRO A 1 83 ? -1.854 -16.156 -8.07 1 96.56 83 PRO A CA 1
ATOM 605 C C . PRO A 1 83 ? -2.627 -16.906 -6.98 1 96.56 83 PRO A C 1
ATOM 607 O O . PRO A 1 83 ? -2.021 -17.484 -6.078 1 96.56 83 PRO A O 1
ATOM 610 N N . SER A 1 84 ? -3.941 -16.922 -7.059 1 95.81 84 SER A N 1
ATOM 611 C CA . SER A 1 84 ? -4.762 -17.547 -6.031 1 95.81 84 SER A CA 1
ATOM 612 C C . SER A 1 84 ? -4.539 -19.062 -5.992 1 95.81 84 SER A C 1
ATOM 614 O O . SER A 1 84 ? -4.352 -19.688 -7.035 1 95.81 84 SER A O 1
ATOM 616 N N . PRO A 1 85 ? -4.512 -19.578 -4.727 1 93.38 85 PRO A N 1
ATOM 617 C CA . PRO A 1 85 ? -4.422 -21.031 -4.621 1 93.38 85 PRO A CA 1
ATOM 618 C C . PRO A 1 85 ? -5.574 -21.75 -5.328 1 93.38 85 PRO A C 1
ATOM 620 O O . PRO A 1 85 ? -6.66 -21.188 -5.473 1 93.38 85 PRO A O 1
ATOM 623 N N . MET A 1 86 ? -5.316 -22.922 -5.652 1 91.06 86 MET A N 1
ATOM 624 C CA . MET A 1 86 ? -6.312 -23.734 -6.363 1 91.06 86 MET A CA 1
ATOM 625 C C . MET A 1 86 ? -7.59 -23.859 -5.539 1 91.06 86 MET A C 1
ATOM 627 O O . MET A 1 86 ? -8.688 -23.891 -6.094 1 91.06 86 MET A O 1
ATOM 631 N N . GLU A 1 87 ? -7.367 -23.984 -4.242 1 90.06 87 GLU A N 1
ATOM 632 C CA . GLU A 1 87 ? -8.523 -24.109 -3.359 1 90.06 87 GLU A CA 1
ATOM 633 C C . GLU A 1 87 ? -9.453 -22.906 -3.506 1 90.06 87 GLU A C 1
ATOM 635 O O . GLU A 1 87 ? -10.68 -23.062 -3.496 1 90.06 87 GLU A O 1
ATOM 640 N N . THR A 1 88 ? -8.922 -21.797 -3.654 1 91.94 88 THR A N 1
ATOM 641 C CA . THR A 1 88 ? -9.695 -20.578 -3.811 1 91.94 88 THR A CA 1
ATOM 642 C C . THR A 1 88 ? -10.359 -20.531 -5.18 1 91.94 88 THR A C 1
ATOM 644 O O . THR A 1 88 ? -11.555 -20.25 -5.285 1 91.94 88 THR A O 1
ATOM 647 N N . THR A 1 89 ? -9.602 -20.859 -6.223 1 91.69 89 THR A N 1
ATOM 648 C CA . THR A 1 89 ? -10.109 -20.75 -7.582 1 91.69 89 THR A CA 1
ATOM 649 C C . THR A 1 89 ? -11.125 -21.844 -7.875 1 91.69 89 THR A C 1
ATOM 651 O O . THR A 1 89 ? -11.953 -21.703 -8.773 1 91.69 89 THR A O 1
ATOM 654 N N . SER A 1 90 ? -11.078 -22.906 -7.152 1 88.44 90 SER A N 1
ATOM 655 C CA . SER A 1 90 ? -12.078 -23.953 -7.305 1 88.44 90 SER A CA 1
ATOM 656 C C . SER A 1 90 ? -13.453 -23.484 -6.852 1 88.44 90 SER A C 1
ATOM 658 O O . SER A 1 90 ? -14.477 -23.891 -7.414 1 88.44 90 SER A O 1
ATOM 660 N N . TYR A 1 91 ? -13.484 -22.656 -5.824 1 92.94 91 TYR A N 1
ATOM 661 C CA . TYR A 1 91 ? -14.734 -22.125 -5.297 1 92.94 91 TYR A CA 1
ATOM 662 C C . TYR A 1 91 ? -15.188 -20.906 -6.086 1 92.94 91 TYR A C 1
ATOM 664 O O . TYR A 1 91 ? -16.391 -20.734 -6.34 1 92.94 91 TYR A O 1
ATOM 672 N N . ASN A 1 92 ? -14.242 -20.109 -6.508 1 93.75 92 ASN A N 1
ATOM 673 C CA . ASN A 1 92 ? -14.492 -18.906 -7.281 1 93.75 92 ASN A CA 1
ATOM 674 C C . ASN A 1 92 ? -13.469 -18.734 -8.398 1 93.75 92 ASN A C 1
ATOM 676 O O . ASN A 1 92 ? -12.43 -18.094 -8.195 1 93.75 92 ASN A O 1
ATOM 680 N N . PRO A 1 93 ? -13.797 -19.188 -9.578 1 90.06 93 PRO A N 1
ATOM 681 C CA . PRO A 1 93 ? -12.844 -19.188 -10.688 1 90.06 93 PRO A CA 1
ATOM 682 C C . PRO A 1 93 ? -12.422 -17.766 -11.086 1 90.06 93 PRO A C 1
ATOM 684 O O . PRO A 1 93 ? -11.391 -17.594 -11.742 1 90.06 93 PRO A O 1
ATOM 687 N N . ASP A 1 94 ? -13.234 -16.797 -10.672 1 91.31 94 ASP A N 1
ATOM 688 C CA . ASP A 1 94 ? -12.914 -15.43 -11.055 1 91.31 94 ASP A CA 1
ATOM 689 C C . ASP A 1 94 ? -11.891 -14.82 -10.109 1 91.31 94 ASP A C 1
ATOM 691 O O . ASP A 1 94 ? -11.312 -13.766 -10.406 1 91.31 94 ASP A O 1
ATOM 695 N N . TYR A 1 95 ? -11.648 -15.477 -8.992 1 93.69 95 TYR A N 1
ATOM 696 C CA . TYR A 1 95 ? -10.703 -14.953 -8.008 1 93.69 95 TYR A CA 1
ATOM 697 C C . TYR A 1 95 ? -9.297 -15.477 -8.273 1 93.69 95 TYR A C 1
ATOM 699 O O . TYR A 1 95 ? -8.742 -16.219 -7.457 1 93.69 95 TYR A O 1
ATOM 707 N N . VAL A 1 96 ? -8.633 -14.961 -9.328 1 94.31 96 VAL A N 1
ATOM 708 C CA . VAL A 1 96 ? -7.402 -15.516 -9.875 1 94.31 96 VAL A CA 1
ATOM 709 C C . VAL A 1 96 ? -6.199 -14.93 -9.133 1 94.31 96 VAL A C 1
ATOM 711 O O . VAL A 1 96 ? -5.109 -15.5 -9.164 1 94.31 96 VAL A O 1
ATOM 714 N N . ILE A 1 97 ? -6.508 -13.805 -8.453 1 95.94 97 ILE A N 1
ATOM 715 C CA . ILE A 1 97 ? -5.402 -13.133 -7.781 1 95.94 97 ILE A CA 1
ATOM 716 C C . ILE A 1 97 ? -5.762 -12.891 -6.32 1 95.94 97 ILE A C 1
ATOM 718 O O . ILE A 1 97 ? -6.887 -12.492 -6.008 1 95.94 97 ILE A O 1
ATOM 722 N N . THR A 1 98 ? -4.805 -13.164 -5.449 1 94.62 98 THR A N 1
ATOM 723 C CA . THR A 1 98 ? -4.895 -12.805 -4.035 1 94.62 98 THR A CA 1
ATOM 724 C C . THR A 1 98 ? -3.854 -11.75 -3.676 1 94.62 98 THR A C 1
ATOM 726 O O . THR A 1 98 ? -2.664 -11.922 -3.957 1 94.62 98 THR A O 1
ATOM 729 N N . SER A 1 99 ? -4.316 -10.68 -3.104 1 95.06 99 SER A N 1
ATOM 730 C CA . SER A 1 99 ? -3.393 -9.602 -2.764 1 95.06 99 SER A CA 1
ATOM 731 C C . SER A 1 99 ? -3.463 -9.258 -1.279 1 95.06 99 SER A C 1
ATOM 733 O O . SER A 1 99 ? -4.465 -9.531 -0.621 1 95.06 99 SER A O 1
ATOM 735 N N . ARG A 1 100 ? -2.367 -8.828 -0.76 1 93.88 100 ARG A N 1
ATOM 736 C CA . ARG A 1 100 ? -2.227 -8.273 0.585 1 93.88 100 ARG A CA 1
ATOM 737 C C . ARG A 1 100 ? -1.388 -7.004 0.572 1 93.88 100 ARG A C 1
ATOM 739 O O . ARG A 1 100 ? -0.382 -6.922 -0.136 1 93.88 100 ARG A O 1
ATOM 746 N N . ALA A 1 101 ? -1.854 -6.09 1.299 1 95.19 101 ALA A N 1
ATOM 747 C CA . ALA A 1 101 ? -1.129 -4.824 1.241 1 95.19 101 ALA A CA 1
ATOM 748 C C . ALA A 1 101 ? -1.186 -4.098 2.582 1 95.19 101 ALA A C 1
ATOM 750 O O . ALA A 1 101 ? -2.182 -4.191 3.305 1 95.19 101 ALA A O 1
ATOM 751 N N . GLU A 1 102 ? -0.082 -3.553 2.891 1 94.88 102 GLU A N 1
ATOM 752 C CA . GLU A 1 102 ? -0.052 -2.508 3.91 1 94.88 102 GLU A CA 1
ATOM 753 C C . GLU A 1 102 ? -0.038 -1.119 3.275 1 94.88 102 GLU A C 1
ATOM 755 O O . GLU A 1 102 ? 0.5 -0.936 2.182 1 94.88 102 GLU A O 1
ATOM 760 N N . CYS A 1 103 ? -0.644 -0.163 3.947 1 95.56 103 CYS A N 1
ATOM 761 C CA . CYS A 1 103 ? -0.672 1.226 3.504 1 95.56 103 CYS A CA 1
ATOM 762 C C . CYS A 1 103 ? -0.209 2.162 4.613 1 95.56 103 CYS A C 1
ATOM 764 O O . CYS A 1 103 ? -0.385 1.865 5.797 1 95.56 103 CYS A O 1
ATOM 766 N N . CYS A 1 104 ? 0.363 3.217 4.18 1 96.62 104 CYS A N 1
ATOM 767 C CA . CYS A 1 104 ? 0.811 4.207 5.152 1 96.62 104 CYS A CA 1
ATOM 768 C C . CYS A 1 104 ? -0.375 4.906 5.801 1 96.62 104 CYS A C 1
ATOM 770 O O . CYS A 1 104 ? -1.178 5.543 5.117 1 96.62 104 CYS A O 1
ATOM 772 N N . SER A 1 105 ? -0.387 4.797 7.113 1 96.75 105 SER A N 1
ATOM 773 C CA . SER A 1 105 ? -1.562 5.27 7.836 1 96.75 105 SER A CA 1
ATOM 774 C C . SER A 1 105 ? -1.167 6.16 9.008 1 96.75 105 SER A C 1
ATOM 776 O O . SER A 1 105 ? -0.08 6.008 9.57 1 96.75 105 SER A O 1
ATOM 778 N N . ILE A 1 106 ? -2.066 7.07 9.359 1 97.25 106 ILE A N 1
ATOM 779 C CA . ILE A 1 106 ? -1.943 7.836 10.594 1 97.25 106 ILE A CA 1
ATOM 780 C C . ILE A 1 106 ? -2.484 7.012 11.766 1 97.25 106 ILE A C 1
ATOM 782 O O . ILE A 1 106 ? -3.652 6.621 11.766 1 97.25 106 ILE A O 1
ATOM 786 N N . PHE A 1 107 ? -1.71 6.77 12.805 1 95.12 107 PHE A N 1
ATOM 787 C CA . PHE A 1 107 ? -2.121 5.965 13.945 1 95.12 107 PHE A CA 1
ATOM 788 C C . PHE A 1 107 ? -2.725 6.84 15.039 1 95.12 107 PHE A C 1
ATOM 790 O O . PHE A 1 107 ? -3.633 6.41 15.75 1 95.12 107 PHE A O 1
ATOM 797 N N . ASP A 1 108 ? -2.102 8.008 15.141 1 96.31 108 ASP A N 1
ATOM 798 C CA . ASP A 1 108 ? -2.58 8.969 16.125 1 96.31 108 ASP A CA 1
ATOM 799 C C . ASP A 1 108 ? -2.432 10.398 15.617 1 96.31 108 ASP A C 1
ATOM 801 O O . ASP A 1 108 ? -1.556 10.68 14.797 1 96.31 108 ASP A O 1
ATOM 805 N N . THR A 1 109 ? -3.389 11.211 16.109 1 97.69 109 THR A N 1
ATOM 806 C CA . THR A 1 109 ? -3.338 12.625 15.742 1 97.69 109 THR A CA 1
ATOM 807 C C . THR A 1 109 ? -3.254 13.508 16.969 1 97.69 109 THR A C 1
ATOM 809 O O . THR A 1 109 ? -3.6 13.086 18.078 1 97.69 109 THR A O 1
ATOM 812 N N . LEU A 1 110 ? -2.713 14.672 16.844 1 98 110 LEU A N 1
ATOM 813 C CA . LEU A 1 110 ? -2.775 15.727 17.859 1 98 110 LEU A CA 1
ATOM 814 C C . LEU A 1 110 ? -3.518 16.938 17.328 1 98 110 LEU A C 1
ATOM 816 O O . LEU A 1 110 ? -3.594 17.156 16.109 1 98 110 LEU A O 1
ATOM 820 N N . ASP A 1 111 ? -4.062 17.719 18.234 1 97.62 111 ASP A N 1
ATOM 821 C CA . ASP A 1 111 ? -4.812 18.922 17.891 1 97.62 111 ASP A CA 1
ATOM 822 C C . ASP A 1 111 ? -3.893 20.141 17.828 1 97.62 111 ASP A C 1
ATOM 824 O O . ASP A 1 111 ? -3.092 20.375 18.734 1 97.62 111 ASP A O 1
ATOM 828 N N . VAL A 1 112 ? -4.078 20.906 16.75 1 97.94 112 VAL A N 1
ATOM 829 C CA . VAL A 1 112 ? -3.312 22.141 16.562 1 97.94 112 VAL A CA 1
ATOM 830 C C . VAL A 1 112 ? -4.262 23.328 16.469 1 97.94 112 VAL A C 1
ATOM 832 O O . VAL A 1 112 ? -4.848 23.578 15.406 1 97.94 112 VAL A O 1
ATOM 835 N N . PRO A 1 113 ? -4.32 24.078 17.562 1 97.5 113 PRO A N 1
ATOM 836 C CA . PRO A 1 113 ? -5.164 25.266 17.516 1 97.5 113 PRO A CA 1
ATOM 837 C C . PRO A 1 113 ? -4.508 26.422 16.75 1 97.5 113 PRO A C 1
ATOM 839 O O . PRO A 1 113 ? -3.32 26.688 16.938 1 97.5 113 PRO A O 1
ATOM 842 N N . VAL A 1 114 ? -5.316 27.062 15.961 1 96.94 114 VAL A N 1
ATOM 843 C CA . VAL A 1 114 ? -4.836 28.203 15.18 1 96.94 114 VAL A CA 1
ATOM 844 C C . VAL A 1 114 ? -5.789 29.391 15.344 1 96.94 114 VAL A C 1
ATOM 846 O O . VAL A 1 114 ? -7.008 29.219 15.273 1 96.94 114 VAL A O 1
ATOM 849 N N . GLN A 1 115 ? -5.203 30.516 15.531 1 96.81 115 GLN A N 1
ATOM 850 C CA . GLN A 1 115 ? -6.008 31.734 15.594 1 96.81 115 GLN A CA 1
ATOM 851 C C . GLN A 1 115 ? -6.219 32.312 14.195 1 96.81 115 GLN A C 1
ATOM 853 O O . GLN A 1 115 ? -5.25 32.625 13.492 1 96.81 115 GLN A O 1
ATOM 858 N N . VAL A 1 116 ? -7.441 32.469 13.945 1 96.44 116 VAL A N 1
ATOM 859 C CA . VAL A 1 116 ? -7.785 32.969 12.617 1 96.44 116 VAL A CA 1
ATOM 860 C C . VAL A 1 116 ? -8.445 34.344 12.727 1 96.44 116 VAL A C 1
ATOM 862 O O . VAL A 1 116 ? -9.266 34.562 13.617 1 96.44 116 VAL A O 1
ATOM 865 N N . ARG A 1 117 ? -8.047 35.219 11.805 1 97.12 117 ARG A N 1
ATOM 866 C CA . ARG A 1 117 ? -8.625 36.562 11.789 1 97.12 117 ARG A CA 1
ATOM 867 C C . ARG A 1 117 ? -9.883 36.594 10.922 1 97.12 117 ARG A C 1
ATOM 869 O O . ARG A 1 117 ? -9.828 36.312 9.727 1 97.12 117 ARG A O 1
ATOM 876 N N . CYS A 1 118 ? -11.039 37 11.578 1 97.12 118 CYS A N 1
ATOM 877 C CA . CYS A 1 118 ? -12.328 37.062 10.891 1 97.12 118 CYS A CA 1
ATOM 878 C C . CYS A 1 118 ? -12.992 38.406 11.102 1 97.12 118 CYS A C 1
ATOM 880 O O . CYS A 1 118 ? -12.523 39.219 11.898 1 97.12 118 CYS A O 1
ATOM 882 N N . LEU A 1 119 ? -14.078 38.688 10.32 1 97 119 LEU A N 1
ATOM 883 C CA . LEU A 1 119 ? -14.781 39.969 10.367 1 97 119 LEU A CA 1
ATOM 884 C C . LEU A 1 119 ? -15.336 40.219 11.773 1 97 119 LEU A C 1
ATOM 886 O O . LEU A 1 119 ? -15.273 41.344 12.266 1 97 119 LEU A O 1
ATOM 890 N N . ASP A 1 120 ? -15.859 39.25 12.391 1 94.62 120 ASP A N 1
ATOM 891 C CA . ASP A 1 120 ? -16.484 39.375 13.703 1 94.62 120 ASP A CA 1
ATOM 892 C C . ASP A 1 120 ? -15.445 39.219 14.82 1 94.62 120 ASP A C 1
ATOM 894 O O . ASP A 1 120 ? -15.805 39.094 15.992 1 94.62 120 ASP A O 1
ATOM 898 N N . GLY A 1 121 ? -14.148 39.094 14.539 1 96.12 121 GLY A N 1
ATOM 899 C CA . GLY A 1 121 ? -13.094 38.906 15.523 1 96.12 121 GLY A CA 1
ATOM 900 C C . GLY A 1 121 ? -12.281 37.656 15.312 1 96.12 121 GLY A C 1
ATOM 901 O O . GLY A 1 121 ? -12.539 36.906 14.375 1 96.12 121 GLY A O 1
ATOM 902 N N . ALA A 1 122 ? -11.273 37.531 16.156 1 95.38 122 ALA A N 1
ATOM 903 C CA . ALA A 1 122 ? -10.422 36.344 16.062 1 95.38 122 ALA A CA 1
ATOM 904 C C . ALA A 1 122 ? -11.164 35.094 16.562 1 95.38 122 ALA A C 1
ATOM 906 O O . ALA A 1 122 ? -11.922 35.188 17.531 1 95.38 122 ALA A O 1
ATOM 907 N N . ARG A 1 123 ? -10.938 34 15.852 1 94.5 123 ARG A N 1
ATOM 908 C CA . ARG A 1 123 ? -11.492 32.719 16.234 1 94.5 123 ARG A CA 1
ATOM 909 C C . ARG A 1 123 ? -10.406 31.641 16.297 1 94.5 123 ARG A C 1
ATOM 911 O O . ARG A 1 123 ? -9.414 31.719 15.57 1 94.5 123 ARG A O 1
ATOM 918 N N . THR A 1 124 ? -10.625 30.719 17.219 1 96.44 124 THR A N 1
ATOM 919 C CA . THR A 1 124 ? -9.711 29.578 17.266 1 96.44 124 THR A CA 1
ATOM 920 C C . THR A 1 124 ? -10.266 28.391 16.469 1 96.44 124 THR A C 1
ATOM 922 O O . THR A 1 124 ? -11.391 27.953 16.719 1 96.44 124 THR A O 1
ATOM 925 N N . VAL A 1 125 ? -9.453 27.969 15.547 1 95.25 125 VAL A N 1
ATOM 926 C CA . VAL A 1 125 ? -9.812 26.781 14.766 1 95.25 125 VAL A CA 1
ATOM 927 C C . VAL A 1 125 ? -8.812 25.656 15.039 1 95.25 125 VAL A C 1
ATOM 929 O O . VAL A 1 125 ? -7.605 25.891 15.062 1 95.25 125 VAL A O 1
ATOM 932 N N . VAL A 1 126 ? -9.336 24.375 15.203 1 95.88 126 VAL A N 1
ATOM 933 C CA . VAL A 1 126 ? -8.477 23.25 15.539 1 95.88 126 VAL A CA 1
ATOM 934 C C . VAL A 1 126 ? -8.273 22.375 14.312 1 95.88 126 VAL A C 1
ATOM 936 O O . VAL A 1 126 ? -9.242 21.922 13.688 1 95.88 126 VAL A O 1
ATOM 939 N N . PHE A 1 127 ? -7.008 22.125 14.039 1 96.19 127 PHE A N 1
ATOM 940 C CA . PHE A 1 127 ? -6.637 21.25 12.93 1 96.19 127 PHE A CA 1
ATOM 941 C C . PHE A 1 127 ? -5.996 19.969 13.438 1 96.19 127 PHE A C 1
ATOM 943 O O . PHE A 1 127 ? -5.234 20 14.406 1 96.19 127 PHE A O 1
ATOM 950 N N . LYS A 1 128 ? -6.27 18.875 12.711 1 97.38 128 LYS A N 1
ATOM 951 C CA . LYS A 1 128 ? -5.609 17.625 13.039 1 97.38 128 LYS A CA 1
ATOM 952 C C . LYS A 1 128 ? -4.211 17.562 12.422 1 97.38 128 LYS A C 1
ATOM 954 O O . LYS A 1 128 ? -3.982 18.094 11.336 1 97.38 128 LYS A O 1
ATOM 959 N N . SER A 1 129 ? -3.363 16.938 13.195 1 98.31 129 SER A N 1
ATOM 960 C CA . SER A 1 129 ? -1.991 16.719 12.758 1 98.31 129 SER A CA 1
ATOM 961 C C . SER A 1 129 ? -1.519 15.312 13.117 1 98.31 129 SER A C 1
ATOM 963 O O . SER A 1 129 ? -1.768 14.828 14.219 1 98.31 129 SER A O 1
ATOM 965 N N . ALA A 1 130 ? -0.88 14.664 12.18 1 98.5 130 ALA A N 1
ATOM 966 C CA . ALA A 1 130 ? -0.385 13.32 12.461 1 98.5 130 ALA A CA 1
ATOM 967 C C . ALA A 1 130 ? 0.631 13.336 13.602 1 98.5 130 ALA A C 1
ATOM 969 O O . ALA A 1 130 ? 1.575 14.133 13.586 1 98.5 130 ALA A O 1
ATOM 970 N N . ARG A 1 131 ? 0.392 12.5 14.531 1 98.38 131 ARG A N 1
ATOM 971 C CA . ARG A 1 131 ? 1.343 12.344 15.633 1 98.38 131 ARG A CA 1
ATOM 972 C C . ARG A 1 131 ? 2.287 11.172 15.375 1 98.38 131 ARG A C 1
ATOM 974 O O . ARG A 1 131 ? 3.471 11.234 15.711 1 98.38 131 ARG A O 1
ATOM 981 N N . SER A 1 132 ? 1.712 10.086 14.797 1 98 132 SER A N 1
ATOM 982 C CA . SER A 1 132 ? 2.504 8.898 14.484 1 98 132 SER A CA 1
ATOM 983 C C . SER A 1 132 ? 2.002 8.211 13.219 1 98 132 SER A C 1
ATOM 985 O O . SER A 1 132 ? 0.818 8.297 12.891 1 98 132 SER A O 1
ATOM 987 N N . CYS A 1 133 ? 2.988 7.641 12.562 1 97.69 133 CYS A N 1
ATOM 988 C CA . CYS A 1 133 ? 2.719 6.977 11.297 1 97.69 133 CYS A CA 1
ATOM 989 C C . CYS A 1 133 ? 3.211 5.531 11.32 1 97.69 133 CYS A C 1
ATOM 991 O O . CYS A 1 133 ? 4.203 5.223 11.977 1 97.69 133 CYS A O 1
ATOM 993 N N . SER A 1 134 ? 2.506 4.648 10.633 1 96.5 134 SER A N 1
ATOM 994 C CA . SER A 1 134 ? 2.965 3.271 10.461 1 96.5 134 SER A CA 1
ATOM 995 C C . SER A 1 134 ? 2.295 2.609 9.258 1 96.5 134 SER A C 1
ATOM 997 O O . SER A 1 134 ? 1.262 3.08 8.781 1 96.5 134 SER A O 1
ATOM 999 N N . CYS A 1 135 ? 3.004 1.575 8.758 1 96.5 135 CYS A N 1
ATOM 1000 C CA . CYS A 1 135 ? 2.346 0.699 7.793 1 96.5 135 CYS A CA 1
ATOM 1001 C C . CYS A 1 135 ? 1.313 -0.187 8.477 1 96.5 135 CYS A C 1
ATOM 1003 O O . CYS A 1 135 ? 1.587 -0.767 9.531 1 96.5 135 CYS A O 1
ATOM 1005 N N . SER A 1 136 ? 0.12 -0.148 7.914 1 94.5 136 SER A N 1
ATOM 1006 C CA . SER A 1 136 ? -0.982 -0.941 8.445 1 94.5 136 SER A CA 1
ATOM 1007 C C . SER A 1 136 ? -1.884 -1.454 7.324 1 94.5 136 SER A C 1
ATOM 1009 O O . SER A 1 136 ? -1.643 -1.176 6.148 1 94.5 136 SER A O 1
ATOM 1011 N N . ILE A 1 137 ? -2.877 -2.309 7.738 1 90.88 137 ILE A N 1
ATOM 1012 C CA . ILE A 1 137 ? -3.811 -2.818 6.738 1 90.88 137 ILE A CA 1
ATOM 1013 C C . ILE A 1 137 ? -4.5 -1.653 6.035 1 90.88 137 ILE A C 1
ATOM 1015 O O . ILE A 1 137 ? -4.922 -0.691 6.68 1 90.88 137 ILE A O 1
ATOM 1019 N N . CYS A 1 138 ? -4.441 -1.754 4.781 1 87.19 138 CYS A N 1
ATOM 1020 C CA . CYS A 1 138 ? -5.023 -0.665 4.008 1 87.19 138 CYS A CA 1
ATOM 1021 C C . CYS A 1 138 ? -6.492 -0.465 4.367 1 87.19 138 CYS A C 1
ATOM 1023 O O . CYS A 1 138 ? -7.262 -1.426 4.41 1 87.19 138 CYS A O 1
ATOM 1025 N N . ARG A 1 139 ? -6.754 0.657 4.805 1 67.19 139 ARG A N 1
ATOM 1026 C CA . ARG A 1 139 ? -8.148 0.976 5.09 1 67.19 139 ARG A CA 1
ATOM 1027 C C . ARG A 1 139 ? -8.844 1.547 3.859 1 67.19 139 ARG A C 1
ATOM 1029 O O . ARG A 1 139 ? -8.242 2.305 3.096 1 67.19 139 ARG A O 1
ATOM 1036 N N . ARG A 1 140 ? -9.703 0.827 3.129 1 58.81 140 ARG A N 1
ATOM 1037 C CA . ARG A 1 140 ? -10.438 1.402 2.006 1 58.81 140 ARG A CA 1
ATOM 1038 C C . ARG A 1 140 ? -11.312 2.564 2.463 1 58.81 140 ARG A C 1
ATOM 1040 O O . ARG A 1 140 ? -12.016 2.459 3.471 1 58.81 140 ARG A O 1
ATOM 1047 N N . GLU A 1 141 ? -10.828 3.75 2.4 1 49.03 141 GLU A N 1
ATOM 1048 C CA . GLU A 1 141 ? -11.734 4.867 2.656 1 49.03 141 GLU A CA 1
ATOM 1049 C C . GLU A 1 141 ? -12.859 4.91 1.629 1 49.03 141 GLU A C 1
ATOM 1051 O O . GLU A 1 141 ? -12.695 4.445 0.5 1 49.03 141 GLU A O 1
ATOM 1056 N N . MET B 1 1 ? 78.312 -66.438 -39.156 1 32.16 1 MET B N 1
ATOM 1057 C CA . MET B 1 1 ? 78.938 -65.875 -37.969 1 32.16 1 MET B CA 1
ATOM 1058 C C . MET B 1 1 ? 78.688 -64.375 -37.875 1 32.16 1 MET B C 1
ATOM 1060 O O . MET B 1 1 ? 79.312 -63.594 -38.625 1 32.16 1 MET B O 1
ATOM 1064 N N . ASN B 1 2 ? 77.312 -63.938 -37.812 1 34.72 2 ASN B N 1
ATOM 1065 C CA . ASN B 1 2 ? 76.562 -62.719 -37.938 1 34.72 2 ASN B CA 1
ATOM 1066 C C . ASN B 1 2 ? 76.875 -61.719 -36.844 1 34.72 2 ASN B C 1
ATOM 1068 O O . ASN B 1 2 ? 76.625 -62.031 -35.656 1 34.72 2 ASN B O 1
ATOM 1072 N N . GLU B 1 3 ? 78.062 -61.062 -36.938 1 40.16 3 GLU B N 1
ATOM 1073 C CA . GLU B 1 3 ? 78.625 -60.094 -36.062 1 40.16 3 GLU B CA 1
ATOM 1074 C C . GLU B 1 3 ? 77.688 -58.906 -35.844 1 40.16 3 GLU B C 1
ATOM 1076 O O . GLU B 1 3 ? 77.375 -58.188 -36.812 1 40.16 3 GLU B O 1
ATOM 1081 N N . GLY B 1 4 ? 76.688 -59.062 -35 1 37.53 4 GLY B N 1
ATOM 1082 C CA . GLY B 1 4 ? 75.625 -58.125 -34.562 1 37.53 4 GLY B CA 1
ATOM 1083 C C . GLY B 1 4 ? 76.25 -56.875 -33.906 1 37.53 4 GLY B C 1
ATOM 1084 O O . GLY B 1 4 ? 77.062 -57 -33 1 37.53 4 GLY B O 1
ATOM 1085 N N . THR B 1 5 ? 76.625 -55.812 -34.688 1 41.47 5 THR B N 1
ATOM 1086 C CA . THR B 1 5 ? 77.188 -54.531 -34.281 1 41.47 5 THR B CA 1
ATOM 1087 C C . THR B 1 5 ? 76.375 -53.938 -33.125 1 41.47 5 THR B C 1
ATOM 1089 O O . THR B 1 5 ? 75.125 -53.781 -33.25 1 41.47 5 THR B O 1
ATOM 1092 N N . ARG B 1 6 ? 76.75 -54.219 -31.875 1 42.62 6 ARG B N 1
ATOM 1093 C CA . ARG B 1 6 ? 76.188 -53.781 -30.578 1 42.62 6 ARG B CA 1
ATOM 1094 C C . ARG B 1 6 ? 76.25 -52.281 -30.406 1 42.62 6 ARG B C 1
ATOM 1096 O O . ARG B 1 6 ? 77.375 -51.719 -30.516 1 42.62 6 ARG B O 1
ATOM 1103 N N . GLY B 1 7 ? 75.25 -51.5 -30.938 1 41.03 7 GLY B N 1
ATOM 1104 C CA . GLY B 1 7 ? 75.125 -50.062 -30.812 1 41.03 7 GLY B CA 1
ATOM 1105 C C . GLY B 1 7 ? 75.25 -49.562 -29.391 1 41.03 7 GLY B C 1
ATOM 1106 O O . GLY B 1 7 ? 75 -50.281 -28.422 1 41.03 7 GLY B O 1
ATOM 1107 N N . ARG B 1 8 ? 76.375 -48.719 -29.141 1 46.47 8 ARG B N 1
ATOM 1108 C CA . ARG B 1 8 ? 76.875 -48.125 -27.891 1 46.47 8 ARG B CA 1
ATOM 1109 C C . ARG B 1 8 ? 75.75 -47.312 -27.234 1 46.47 8 ARG B C 1
ATOM 1111 O O . ARG B 1 8 ? 75.062 -46.531 -27.906 1 46.47 8 ARG B O 1
ATOM 1118 N N . PRO B 1 9 ? 75.312 -47.656 -25.922 1 46.78 9 PRO B N 1
ATOM 1119 C CA . PRO B 1 9 ? 74.312 -46.938 -25.156 1 46.78 9 PRO B CA 1
ATOM 1120 C C . PRO B 1 9 ? 74.688 -45.5 -24.844 1 46.78 9 PRO B C 1
ATOM 1122 O O . PRO B 1 9 ? 75.812 -45.219 -24.422 1 46.78 9 PRO B O 1
ATOM 1125 N N . VAL B 1 10 ? 74.375 -44.5 -25.672 1 46.44 10 VAL B N 1
ATOM 1126 C CA . VAL B 1 10 ? 74.625 -43.062 -25.422 1 46.44 10 VAL B CA 1
ATOM 1127 C C . VAL B 1 10 ? 74.062 -42.656 -24.062 1 46.44 10 VAL B C 1
ATOM 1129 O O . VAL B 1 10 ? 73 -43.125 -23.656 1 46.44 10 VAL B O 1
ATOM 1132 N N . ALA B 1 11 ? 74.938 -42.438 -23.031 1 47.25 11 ALA B N 1
ATOM 1133 C CA . ALA B 1 11 ? 74.625 -42 -21.672 1 47.25 11 ALA B CA 1
ATOM 1134 C C . ALA B 1 11 ? 73.938 -40.656 -21.672 1 47.25 11 ALA B C 1
ATOM 1136 O O . ALA B 1 11 ? 74.312 -39.719 -22.359 1 47.25 11 ALA B O 1
ATOM 1137 N N . PRO B 1 12 ? 72.562 -40.656 -21.406 1 49 12 PRO B N 1
ATOM 1138 C CA . PRO B 1 12 ? 71.875 -39.375 -21.375 1 49 12 PRO B CA 1
ATOM 1139 C C . PRO B 1 12 ? 72.438 -38.406 -20.344 1 49 12 PRO B C 1
ATOM 1141 O O . PRO B 1 12 ? 72.938 -38.812 -19.312 1 49 12 PRO B O 1
ATOM 1144 N N . LEU B 1 13 ? 73.125 -37.312 -20.797 1 46.28 13 LEU B N 1
ATOM 1145 C CA . LEU B 1 13 ? 73.625 -36.188 -20.047 1 46.28 13 LEU B CA 1
ATOM 1146 C C . LEU B 1 13 ? 72.5 -35.531 -19.234 1 46.28 13 LEU B C 1
ATOM 1148 O O . LEU B 1 13 ? 71.5 -35.125 -19.797 1 46.28 13 LEU B O 1
ATOM 1152 N N . MET B 1 14 ? 72.375 -36 -17.969 1 41.75 14 MET B N 1
ATOM 1153 C CA . MET B 1 14 ? 71.438 -35.406 -17.016 1 41.75 14 MET B CA 1
ATOM 1154 C C . MET B 1 14 ? 71.75 -33.938 -16.766 1 41.75 14 MET B C 1
ATOM 1156 O O . MET B 1 14 ? 72.875 -33.656 -16.234 1 41.75 14 MET B O 1
ATOM 1160 N N . VAL B 1 15 ? 71.5 -33 -17.703 1 45.12 15 VAL B N 1
ATOM 1161 C CA . VAL B 1 15 ? 71.688 -31.578 -17.422 1 45.12 15 VAL B CA 1
ATOM 1162 C C . VAL B 1 15 ? 70.812 -31.188 -16.234 1 45.12 15 VAL B C 1
ATOM 1164 O O . VAL B 1 15 ? 69.562 -31.391 -16.234 1 45.12 15 VAL B O 1
ATOM 1167 N N . ALA B 1 16 ? 71.375 -31.172 -15.008 1 49.38 16 ALA B N 1
ATOM 1168 C CA . ALA B 1 16 ? 70.75 -30.703 -13.797 1 49.38 16 ALA B CA 1
ATOM 1169 C C . ALA B 1 16 ? 70.438 -29.203 -13.898 1 49.38 16 ALA B C 1
ATOM 1171 O O . ALA B 1 16 ? 71.312 -28.375 -13.953 1 49.38 16 ALA B O 1
ATOM 1172 N N . VAL B 1 17 ? 69.312 -28.812 -14.609 1 45.25 17 VAL B N 1
ATOM 1173 C CA . VAL B 1 17 ? 68.875 -27.422 -14.625 1 45.25 17 VAL B CA 1
ATOM 1174 C C . VAL B 1 17 ? 68.5 -26.984 -13.211 1 45.25 17 VAL B C 1
ATOM 1176 O O . VAL B 1 17 ? 67.625 -27.594 -12.578 1 45.25 17 VAL B O 1
ATOM 1179 N N . THR B 1 18 ? 69.438 -26.359 -12.438 1 50.75 18 THR B N 1
ATOM 1180 C CA . THR B 1 18 ? 69.125 -25.719 -11.164 1 50.75 18 THR B CA 1
ATOM 1181 C C . THR B 1 18 ? 68.188 -24.547 -11.359 1 50.75 18 THR B C 1
ATOM 1183 O O . THR B 1 18 ? 68.5 -23.562 -12.008 1 50.75 18 THR B O 1
ATOM 1186 N N . ILE B 1 19 ? 66.875 -24.797 -11.43 1 50.88 19 ILE B N 1
ATOM 1187 C CA . ILE B 1 19 ? 65.875 -23.75 -11.422 1 50.88 19 ILE B CA 1
ATOM 1188 C C . ILE B 1 19 ? 65.875 -22.984 -10.102 1 50.88 19 ILE B C 1
ATOM 1190 O O . ILE B 1 19 ? 65.688 -23.562 -9.031 1 50.88 19 ILE B O 1
ATOM 1194 N N . THR B 1 20 ? 66.812 -21.984 -9.953 1 48.03 20 THR B N 1
ATOM 1195 C CA . THR B 1 20 ? 66.688 -21.047 -8.828 1 48.03 20 THR B CA 1
ATOM 1196 C C . THR B 1 20 ? 65.312 -20.406 -8.766 1 48.03 20 THR B C 1
ATOM 1198 O O . THR B 1 20 ? 64.938 -19.688 -9.688 1 48.03 20 THR B O 1
ATOM 1201 N N . LEU B 1 21 ? 64.438 -21.062 -8.117 1 48.69 21 LEU B N 1
ATOM 1202 C CA . LEU B 1 21 ? 63.125 -20.469 -7.781 1 48.69 21 LEU B CA 1
ATOM 1203 C C . LEU B 1 21 ? 63.312 -19.234 -6.906 1 48.69 21 LEU B C 1
ATOM 1205 O O . LEU B 1 21 ? 63.719 -19.344 -5.742 1 48.69 21 LEU B O 1
ATOM 1209 N N . ALA B 1 22 ? 63.844 -18.109 -7.414 1 43.53 22 ALA B N 1
ATOM 1210 C CA . ALA B 1 22 ? 63.688 -16.875 -6.641 1 43.53 22 ALA B CA 1
ATOM 1211 C C . ALA B 1 22 ? 62.25 -16.656 -6.23 1 43.53 22 ALA B C 1
ATOM 1213 O O . ALA B 1 22 ? 61.375 -16.484 -7.086 1 43.53 22 ALA B O 1
ATOM 1214 N N . ALA B 1 23 ? 61.875 -17.297 -5.102 1 43.12 23 ALA B N 1
ATOM 1215 C CA . ALA B 1 23 ? 60.594 -17.031 -4.477 1 43.12 23 ALA B CA 1
ATOM 1216 C C . ALA B 1 23 ? 60.406 -15.547 -4.215 1 43.12 23 ALA B C 1
ATOM 1218 O O . ALA B 1 23 ? 61.094 -14.969 -3.375 1 43.12 23 ALA B O 1
ATOM 1219 N N . LEU B 1 24 ? 60.312 -14.688 -5.293 1 46.03 24 LEU B N 1
ATOM 1220 C CA . LEU B 1 24 ? 59.844 -13.352 -4.949 1 46.03 24 LEU B CA 1
ATOM 1221 C C . LEU B 1 24 ? 58.625 -13.438 -4.043 1 46.03 24 LEU B C 1
ATOM 1223 O O . LEU B 1 24 ? 57.562 -13.93 -4.457 1 46.03 24 LEU B O 1
ATOM 1227 N N . VAL B 1 25 ? 58.875 -13.773 -2.748 1 44.88 25 VAL B N 1
ATOM 1228 C CA . VAL B 1 25 ? 57.781 -13.57 -1.788 1 44.88 25 VAL B CA 1
ATOM 1229 C C . VAL B 1 25 ? 57.25 -12.148 -1.917 1 44.88 25 VAL B C 1
ATOM 1231 O O . VAL B 1 25 ? 57.906 -11.18 -1.562 1 44.88 25 VAL B O 1
ATOM 1234 N N . GLY B 1 26 ? 56.906 -11.703 -3.146 1 42.34 26 GLY B N 1
ATOM 1235 C CA . GLY B 1 26 ? 56.156 -10.453 -3.074 1 42.34 26 GLY B CA 1
ATOM 1236 C C . GLY B 1 26 ? 55.094 -10.461 -1.982 1 42.34 26 GLY B C 1
ATOM 1237 O O . GLY B 1 26 ? 54.281 -11.383 -1.9 1 42.34 26 GLY B O 1
ATOM 1238 N N . LEU B 1 27 ? 55.5 -9.969 -0.779 1 44.09 27 LEU B N 1
ATOM 1239 C CA . LEU B 1 27 ? 54.531 -9.633 0.243 1 44.09 27 LEU B CA 1
ATOM 1240 C C . LEU B 1 27 ? 53.344 -8.898 -0.368 1 44.09 27 LEU B C 1
ATOM 1242 O O . LEU B 1 27 ? 53.469 -7.73 -0.75 1 44.09 27 LEU B O 1
ATOM 1246 N N . ALA B 1 28 ? 52.75 -9.461 -1.391 1 47.97 28 ALA B N 1
ATOM 1247 C CA . ALA B 1 28 ? 51.469 -8.797 -1.681 1 47.97 28 ALA B CA 1
ATOM 1248 C C . ALA B 1 28 ? 50.656 -8.594 -0.407 1 47.97 28 ALA B C 1
ATOM 1250 O O . ALA B 1 28 ? 50.469 -9.531 0.364 1 47.97 28 ALA B O 1
ATOM 1251 N N . HIS B 1 29 ? 51.031 -7.449 0.242 1 49.44 29 HIS B N 1
ATOM 1252 C CA . HIS B 1 29 ? 50.031 -7.023 1.242 1 49.44 29 HIS B CA 1
ATOM 1253 C C . HIS B 1 29 ? 48.625 -7.234 0.747 1 49.44 29 HIS B C 1
ATOM 1255 O O . HIS B 1 29 ? 48.281 -6.805 -0.354 1 49.44 29 HIS B O 1
ATOM 1261 N N . PRO B 1 30 ? 48.125 -8.438 1.046 1 47.06 30 PRO B N 1
ATOM 1262 C CA . PRO B 1 30 ? 46.688 -8.438 0.707 1 47.06 30 PRO B CA 1
ATOM 1263 C C . PRO B 1 30 ? 45.969 -7.172 1.187 1 47.06 30 PRO B C 1
ATOM 1265 O O . PRO B 1 30 ? 46.094 -6.797 2.355 1 47.06 30 PRO B O 1
ATOM 1268 N N . GLY B 1 31 ? 46.281 -6.012 0.489 1 45.97 31 GLY B N 1
ATOM 1269 C CA . GLY B 1 31 ? 45.219 -5.066 0.817 1 45.97 31 GLY B CA 1
ATOM 1270 C C . GLY B 1 31 ? 43.875 -5.715 0.94 1 45.97 31 GLY B C 1
ATOM 1271 O O . GLY B 1 31 ? 43.375 -6.32 -0.014 1 45.97 31 GLY B O 1
ATOM 1272 N N . GLY B 1 32 ? 43.688 -6.395 2.033 1 43.09 32 GLY B N 1
ATOM 1273 C CA . GLY B 1 32 ? 42.344 -6.848 2.309 1 43.09 32 GLY B CA 1
ATOM 1274 C C . GLY B 1 32 ? 41.281 -5.809 1.994 1 43.09 32 GLY B C 1
ATOM 1275 O O . GLY B 1 32 ? 41.219 -4.77 2.652 1 43.09 32 GLY B O 1
ATOM 1276 N N . ALA B 1 33 ? 41.156 -5.582 0.672 1 47.38 33 ALA B N 1
ATOM 1277 C CA . ALA B 1 33 ? 39.906 -4.871 0.461 1 47.38 33 ALA B CA 1
ATOM 1278 C C . ALA B 1 33 ? 38.75 -5.523 1.239 1 47.38 33 ALA B C 1
ATOM 1280 O O . ALA B 1 33 ? 38.438 -6.688 1.002 1 47.38 33 ALA B O 1
ATOM 1281 N N . THR B 1 34 ? 38.719 -5.312 2.48 1 49.16 34 THR B N 1
ATOM 1282 C CA . THR B 1 34 ? 37.438 -5.598 3.078 1 49.16 34 THR B CA 1
ATOM 1283 C C . THR B 1 34 ? 36.312 -5.051 2.205 1 49.16 34 THR B C 1
ATOM 1285 O O . THR B 1 34 ? 36.188 -3.836 2.031 1 49.16 34 THR B O 1
ATOM 1288 N N . GLY B 1 35 ? 36.125 -5.652 1.107 1 43.91 35 GLY B N 1
ATOM 1289 C CA . GLY B 1 35 ? 34.812 -5.32 0.535 1 43.91 35 GLY B CA 1
ATOM 1290 C C . GLY B 1 35 ? 33.719 -5.266 1.566 1 43.91 35 GLY B C 1
ATOM 1291 O O . GLY B 1 35 ? 33.469 -6.242 2.283 1 43.91 35 GLY B O 1
ATOM 1292 N N . ALA B 1 36 ? 33.406 -4.16 2.143 1 45.38 36 ALA B N 1
ATOM 1293 C CA . ALA B 1 36 ? 32.188 -4.023 2.908 1 45.38 36 ALA B CA 1
ATOM 1294 C C . ALA B 1 36 ? 31.047 -4.82 2.268 1 45.38 36 ALA B C 1
ATOM 1296 O O . ALA B 1 36 ? 30.781 -4.684 1.07 1 45.38 36 ALA B O 1
ATOM 1297 N N . LEU B 1 37 ? 30.828 -6.035 2.629 1 44.5 37 LEU B N 1
ATOM 1298 C CA . LEU B 1 37 ? 29.578 -6.719 2.318 1 44.5 37 LEU B CA 1
ATOM 1299 C C . LEU B 1 37 ? 28.406 -5.758 2.412 1 44.5 37 LEU B C 1
ATOM 1301 O O . LEU B 1 37 ? 27.891 -5.5 3.504 1 44.5 37 LEU B O 1
ATOM 1305 N N . SER B 1 38 ? 28.406 -4.715 1.742 1 49.06 38 SER B N 1
ATOM 1306 C CA . SER B 1 38 ? 27.125 -4.027 1.606 1 49.06 38 SER B CA 1
ATOM 1307 C C . SER B 1 38 ? 25.984 -5.016 1.363 1 49.06 38 SER B C 1
ATOM 1309 O O . SER B 1 38 ? 26.031 -5.805 0.415 1 49.06 38 SER B O 1
ATOM 1311 N N . SER B 1 39 ? 25.422 -5.621 2.281 1 51.56 39 SER B N 1
ATOM 1312 C CA . SER B 1 39 ? 24.188 -6.371 2.098 1 51.56 39 SER B CA 1
ATOM 1313 C C . SER B 1 39 ? 23.328 -5.754 1.002 1 51.56 39 SER B C 1
ATOM 1315 O O . SER B 1 39 ? 22.719 -4.699 1.2 1 51.56 39 SER B O 1
ATOM 1317 N N . ALA B 1 40 ? 23.641 -5.84 -0.206 1 57.44 40 ALA B N 1
ATOM 1318 C CA . ALA B 1 40 ? 22.875 -5.41 -1.377 1 57.44 40 ALA B CA 1
ATOM 1319 C C . ALA B 1 40 ? 21.406 -5.773 -1.234 1 57.44 40 ALA B C 1
ATOM 1321 O O . ALA B 1 40 ? 21.047 -6.953 -1.158 1 57.44 40 ALA B O 1
ATOM 1322 N N . ARG B 1 41 ? 20.578 -4.855 -0.818 1 67.25 41 ARG B N 1
ATOM 1323 C CA . ARG B 1 41 ? 19.125 -5.023 -0.806 1 67.25 41 ARG B CA 1
ATOM 1324 C C . ARG B 1 41 ? 18.625 -5.531 -2.152 1 67.25 41 ARG B C 1
ATOM 1326 O O . ARG B 1 41 ? 19.094 -5.086 -3.203 1 67.25 41 ARG B O 1
ATOM 1333 N N . HIS B 1 42 ? 17.828 -6.742 -2.148 1 75.5 42 HIS B N 1
ATOM 1334 C CA . HIS B 1 42 ? 17.172 -7.219 -3.359 1 75.5 42 HIS B CA 1
ATOM 1335 C C . HIS B 1 42 ? 16.344 -6.117 -4.008 1 75.5 42 HIS B C 1
ATOM 1337 O O . HIS B 1 42 ? 15.836 -5.227 -3.316 1 75.5 42 HIS B O 1
ATOM 1343 N N . SER B 1 43 ? 16.281 -6.102 -5.254 1 75.44 43 SER B N 1
ATOM 1344 C CA . SER B 1 43 ? 15.547 -5.078 -5.996 1 75.44 43 SER B CA 1
ATOM 1345 C C . SER B 1 43 ? 14.133 -4.898 -5.445 1 75.44 43 SER B C 1
ATOM 1347 O O . SER B 1 43 ? 13.609 -3.787 -5.43 1 75.44 43 SER B O 1
ATOM 1349 N N . TRP B 1 44 ? 13.57 -6.02 -4.984 1 80 44 TRP B N 1
ATOM 1350 C CA . TRP B 1 44 ? 12.203 -5.953 -4.473 1 80 44 TRP B CA 1
ATOM 1351 C C . TRP B 1 44 ? 12.156 -5.223 -3.137 1 80 44 TRP B C 1
ATOM 1353 O O . TRP B 1 44 ? 11.078 -4.891 -2.639 1 80 44 TRP B O 1
ATOM 1363 N N . GLU B 1 45 ? 13.312 -4.836 -2.641 1 78.94 45 GLU B N 1
ATOM 1364 C CA . GLU B 1 45 ? 13.383 -4.129 -1.367 1 78.94 45 GLU B CA 1
ATOM 1365 C C . GLU B 1 45 ? 13.43 -2.617 -1.58 1 78.94 45 GLU B C 1
ATOM 1367 O O . GLU B 1 45 ? 13.328 -1.847 -0.623 1 78.94 45 GLU B O 1
ATOM 1372 N N . ARG B 1 46 ? 13.492 -2.289 -2.869 1 83.69 46 ARG B N 1
ATOM 1373 C CA . ARG B 1 46 ? 13.453 -0.871 -3.213 1 83.69 46 ARG B CA 1
ATOM 1374 C C . ARG B 1 46 ? 12.039 -0.425 -3.553 1 83.69 46 ARG B C 1
ATOM 1376 O O . ARG B 1 46 ? 11.188 -1.249 -3.896 1 83.69 46 ARG B O 1
ATOM 1383 N N . PRO B 1 47 ? 11.805 0.828 -3.363 1 89.44 47 PRO B N 1
ATOM 1384 C CA . PRO B 1 47 ? 10.484 1.273 -3.811 1 89.44 47 PRO B CA 1
ATOM 1385 C C . PRO B 1 47 ? 10.164 0.82 -5.234 1 89.44 47 PRO B C 1
ATOM 1387 O O . PRO B 1 47 ? 11.055 0.747 -6.082 1 89.44 47 PRO B O 1
ATOM 1390 N N . GLY B 1 48 ? 8.93 0.451 -5.395 1 93.88 48 GLY B N 1
ATOM 1391 C CA . GLY B 1 48 ? 8.469 -0.129 -6.648 1 93.88 48 GLY B CA 1
ATOM 1392 C C . GLY B 1 48 ? 7.793 -1.477 -6.469 1 93.88 48 GLY B C 1
ATOM 1393 O O . GLY B 1 48 ? 7.516 -1.893 -5.344 1 93.88 48 GLY B O 1
ATOM 1394 N N . CYS B 1 49 ? 7.328 -2.098 -7.535 1 96.56 49 CYS B N 1
ATOM 1395 C CA . CYS B 1 49 ? 6.641 -3.381 -7.59 1 96.56 49 CYS B CA 1
ATOM 1396 C C . CYS B 1 49 ? 7.309 -4.316 -8.594 1 96.56 49 CYS B C 1
ATOM 1398 O O . CYS B 1 49 ? 7.504 -3.951 -9.75 1 96.56 49 CYS B O 1
ATOM 1400 N N . HIS B 1 50 ? 7.68 -5.496 -8.148 1 97.25 50 HIS B N 1
ATOM 1401 C CA . HIS B 1 50 ? 8.586 -6.336 -8.93 1 97.25 50 HIS B CA 1
ATOM 1402 C C . HIS B 1 50 ? 8.094 -7.781 -8.969 1 97.25 50 HIS B C 1
ATOM 1404 O O . HIS B 1 50 ? 7.426 -8.242 -8.047 1 97.25 50 HIS B O 1
ATOM 1410 N N . LEU B 1 51 ? 8.523 -8.461 -10.086 1 97.69 51 LEU B N 1
ATOM 1411 C CA . LEU B 1 51 ? 8.289 -9.891 -10.195 1 97.69 51 LEU B CA 1
ATOM 1412 C C . LEU B 1 51 ? 9.141 -10.664 -9.195 1 97.69 51 LEU B C 1
ATOM 1414 O O . LEU B 1 51 ? 10.336 -10.391 -9.055 1 97.69 51 LEU B O 1
ATOM 1418 N N . VAL B 1 52 ? 8.562 -11.594 -8.555 1 97.81 52 VAL B N 1
ATOM 1419 C CA . VAL B 1 52 ? 9.289 -12.469 -7.645 1 97.81 52 VAL B CA 1
ATOM 1420 C C . VAL B 1 52 ? 8.805 -13.906 -7.816 1 97.81 52 VAL B C 1
ATOM 1422 O O . VAL B 1 52 ? 7.691 -14.148 -8.281 1 97.81 52 VAL B O 1
ATOM 1425 N N . GLY B 1 53 ? 9.688 -14.883 -7.461 1 96.94 53 GLY B N 1
ATOM 1426 C CA . GLY B 1 53 ? 9.281 -16.281 -7.48 1 96.94 53 GLY B CA 1
ATOM 1427 C C . GLY B 1 53 ? 8.312 -16.625 -6.363 1 96.94 53 GLY B C 1
ATOM 1428 O O . GLY B 1 53 ? 8.453 -16.141 -5.238 1 96.94 53 GLY B O 1
ATOM 1429 N N . HIS B 1 54 ? 7.422 -17.469 -6.648 1 97.62 54 HIS B N 1
ATOM 1430 C CA . HIS B 1 54 ? 6.414 -17.969 -5.723 1 97.62 54 HIS B CA 1
ATOM 1431 C C . HIS B 1 54 ? 6.254 -19.484 -5.844 1 97.62 54 HIS B C 1
ATOM 1433 O O . HIS B 1 54 ? 5.668 -19.984 -6.809 1 97.62 54 HIS B O 1
ATOM 1439 N N . THR B 1 55 ? 6.801 -20.125 -4.906 1 97.44 55 THR B N 1
ATOM 1440 C CA . THR B 1 55 ? 6.758 -21.578 -4.922 1 97.44 55 THR B CA 1
ATOM 1441 C C . THR B 1 55 ? 5.793 -22.109 -3.865 1 97.44 55 THR B C 1
ATOM 1443 O O . THR B 1 55 ? 5.781 -21.625 -2.73 1 97.44 55 THR B O 1
ATOM 1446 N N . ARG B 1 56 ? 4.953 -23.094 -4.262 1 96.19 56 ARG B N 1
ATOM 1447 C CA . ARG B 1 56 ? 4.02 -23.703 -3.32 1 96.19 56 ARG B CA 1
ATOM 1448 C C . ARG B 1 56 ? 3.844 -25.203 -3.611 1 96.19 56 ARG B C 1
AT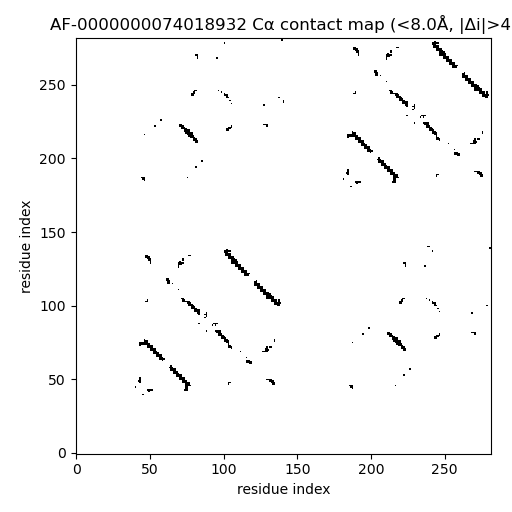OM 1450 O O . ARG B 1 56 ? 4.16 -25.656 -4.707 1 96.19 56 ARG B O 1
ATOM 1457 N N . VAL B 1 57 ? 3.404 -25.922 -2.623 1 96.44 57 VAL B N 1
ATOM 1458 C CA . VAL B 1 57 ? 3.043 -27.328 -2.799 1 96.44 57 VAL B CA 1
ATOM 1459 C C . VAL B 1 57 ? 1.557 -27.438 -3.131 1 96.44 57 VAL B C 1
ATOM 1461 O O . VAL B 1 57 ? 0.711 -26.891 -2.416 1 96.44 57 VAL B O 1
ATOM 1464 N N . VAL B 1 58 ? 1.254 -28.125 -4.129 1 95.94 58 VAL B N 1
ATOM 1465 C CA . VAL B 1 58 ? -0.116 -28.297 -4.605 1 95.94 58 VAL B CA 1
ATOM 1466 C C . VAL B 1 58 ? -0.574 -29.734 -4.355 1 95.94 58 VAL B C 1
ATOM 1468 O O . VAL B 1 58 ? 0.154 -30.688 -4.648 1 95.94 58 VAL B O 1
ATOM 1471 N N . ARG B 1 59 ? -1.757 -29.828 -3.852 1 94.88 59 ARG B N 1
ATOM 1472 C CA . ARG B 1 59 ? -2.363 -31.125 -3.592 1 94.88 59 ARG B CA 1
ATOM 1473 C C . ARG B 1 59 ? -3.699 -31.266 -4.312 1 94.88 59 ARG B C 1
ATOM 1475 O O . ARG B 1 59 ? -4.66 -30.562 -3.986 1 94.88 59 ARG B O 1
ATOM 1482 N N . ILE B 1 60 ? -3.746 -32.188 -5.219 1 92.81 60 ILE B N 1
ATOM 1483 C CA . ILE B 1 60 ? -4.961 -32.5 -5.965 1 92.81 60 ILE B CA 1
ATOM 1484 C C . ILE B 1 60 ? -5.434 -33.906 -5.613 1 92.81 60 ILE B C 1
ATOM 1486 O O . ILE B 1 60 ? -4.641 -34.844 -5.629 1 92.81 60 ILE B O 1
ATOM 1490 N N . PRO B 1 61 ? -6.707 -34 -5.266 1 92.31 61 PRO B N 1
ATOM 1491 C CA . PRO B 1 61 ? -7.184 -35.344 -4.922 1 92.31 61 PRO B CA 1
ATOM 1492 C C . PRO B 1 61 ? -6.793 -36.406 -5.957 1 92.31 61 PRO B C 1
ATOM 1494 O O . PRO B 1 61 ? -6.926 -36.156 -7.16 1 92.31 61 PRO B O 1
ATOM 1497 N N . ASP B 1 62 ? -6.262 -37.594 -5.418 1 95.44 62 ASP B N 1
ATOM 1498 C CA . ASP B 1 62 ? -5.906 -38.781 -6.207 1 95.44 62 ASP B CA 1
ATOM 1499 C C . ASP B 1 62 ? -4.676 -38.5 -7.07 1 95.44 62 ASP B C 1
ATOM 1501 O O . ASP B 1 62 ? -4.445 -39.188 -8.062 1 95.44 62 ASP B O 1
ATOM 1505 N N . CYS B 1 63 ? -3.994 -37.406 -6.781 1 96.81 63 CYS B N 1
ATOM 1506 C CA . CYS B 1 63 ? -2.746 -37.125 -7.473 1 96.81 63 CYS B CA 1
ATOM 1507 C C . CYS B 1 63 ? -1.589 -37 -6.488 1 96.81 63 CYS B C 1
ATOM 1509 O O . CYS B 1 63 ? -1.804 -36.75 -5.301 1 96.81 63 CYS B O 1
ATOM 1511 N N . VAL B 1 64 ? -0.285 -37.188 -6.996 1 96.25 64 VAL B N 1
ATOM 1512 C CA . VAL B 1 64 ? 0.909 -37 -6.18 1 96.25 64 VAL B CA 1
ATOM 1513 C C . VAL B 1 64 ? 1.131 -35.531 -5.918 1 96.25 64 VAL B C 1
ATOM 1515 O O . VAL B 1 64 ? 1.07 -34.719 -6.844 1 96.25 64 VAL B O 1
ATOM 1518 N N . PRO B 1 65 ? 1.287 -35.156 -4.656 1 96.56 65 PRO B N 1
ATOM 1519 C CA . PRO B 1 65 ? 1.62 -33.75 -4.387 1 96.56 65 PRO B CA 1
ATOM 1520 C C . PRO B 1 65 ? 2.896 -33.281 -5.094 1 96.56 65 PRO B C 1
ATOM 1522 O O . PRO B 1 65 ? 3.818 -34.094 -5.281 1 96.56 65 PRO B O 1
ATOM 1525 N N . PHE B 1 66 ? 2.99 -32.062 -5.496 1 95.81 66 PHE B N 1
ATOM 1526 C CA . PHE B 1 66 ? 4.137 -31.547 -6.23 1 95.81 66 PHE B CA 1
ATOM 1527 C C . PHE B 1 66 ? 4.328 -30.062 -5.938 1 95.81 66 PHE B C 1
ATOM 1529 O O . PHE B 1 66 ? 3.424 -29.406 -5.422 1 95.81 66 PHE B O 1
ATOM 1536 N N . ARG B 1 67 ? 5.598 -29.531 -6.273 1 96.81 67 ARG B N 1
ATOM 1537 C CA . ARG B 1 67 ? 5.918 -28.125 -6.133 1 96.81 67 ARG B CA 1
ATOM 1538 C C . ARG B 1 67 ? 5.766 -27.391 -7.461 1 96.81 67 ARG B C 1
ATOM 1540 O O . ARG B 1 67 ? 6.215 -27.875 -8.5 1 96.81 67 ARG B O 1
ATOM 1547 N N . VAL B 1 68 ? 5.105 -26.281 -7.371 1 96.81 68 VAL B N 1
ATOM 1548 C CA . VAL B 1 68 ? 5.004 -25.422 -8.547 1 96.81 68 VAL B CA 1
ATOM 1549 C C . VAL B 1 68 ? 5.594 -24.062 -8.234 1 96.81 68 VAL B C 1
ATOM 1551 O O . VAL B 1 68 ? 5.332 -23.484 -7.172 1 96.81 68 VAL B O 1
ATOM 1554 N N . THR B 1 69 ? 6.461 -23.578 -9.109 1 97.25 69 THR B N 1
ATOM 1555 C CA . THR B 1 69 ? 7.004 -22.234 -9.008 1 97.25 69 THR B CA 1
ATOM 1556 C C . THR B 1 69 ? 6.438 -21.328 -10.102 1 97.25 69 THR B C 1
ATOM 1558 O O . THR B 1 69 ? 6.609 -21.609 -11.289 1 97.25 69 THR B O 1
ATOM 1561 N N . THR B 1 70 ? 5.691 -20.391 -9.664 1 98.12 70 THR B N 1
ATOM 1562 C CA . THR B 1 70 ? 5.219 -19.328 -10.539 1 98.12 70 THR B CA 1
ATOM 1563 C C . THR B 1 70 ? 5.754 -17.969 -10.086 1 98.12 70 THR B C 1
ATOM 1565 O O . THR B 1 70 ? 6.496 -17.891 -9.109 1 98.12 70 THR B O 1
ATOM 1568 N N . ASN B 1 71 ? 5.324 -16.953 -10.883 1 98.38 71 ASN B N 1
ATOM 1569 C CA . ASN B 1 71 ? 5.699 -15.602 -10.469 1 98.38 71 ASN B CA 1
ATOM 1570 C C . ASN B 1 71 ? 4.574 -14.914 -9.703 1 98.38 71 ASN B C 1
ATOM 1572 O O . ASN B 1 71 ? 3.395 -15.18 -9.953 1 98.38 71 ASN B O 1
ATOM 1576 N N . ALA B 1 72 ? 5.012 -14.094 -8.789 1 98.44 72 ALA B N 1
ATOM 1577 C CA . ALA B 1 72 ? 4.16 -13.18 -8.039 1 98.44 72 ALA B CA 1
ATOM 1578 C C . ALA B 1 72 ? 4.715 -11.758 -8.086 1 98.44 72 ALA B C 1
ATOM 1580 O O . ALA B 1 72 ? 5.703 -11.492 -8.773 1 98.44 72 ALA B O 1
ATOM 1581 N N . CYS B 1 73 ? 3.924 -10.828 -7.457 1 98 73 CYS B N 1
ATOM 1582 C CA . CYS B 1 73 ? 4.379 -9.438 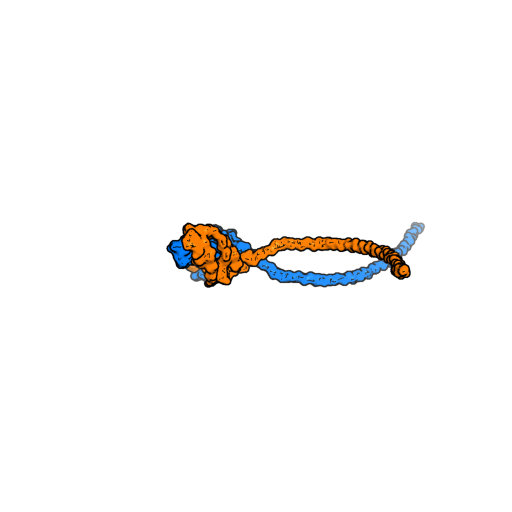-7.395 1 98 73 CYS B CA 1
ATOM 1583 C C . CYS B 1 73 ? 4.547 -8.992 -5.949 1 98 73 CYS B C 1
ATOM 1585 O O . CYS B 1 73 ? 3.686 -9.25 -5.105 1 98 73 CYS B O 1
ATOM 1587 N N . ARG B 1 74 ? 5.695 -8.406 -5.734 1 97.69 74 ARG B N 1
ATOM 1588 C CA . ARG B 1 74 ? 5.988 -7.887 -4.406 1 97.69 74 ARG B CA 1
ATOM 1589 C C . ARG B 1 74 ? 6.746 -6.566 -4.492 1 97.69 74 ARG B C 1
ATOM 1591 O O . ARG B 1 74 ? 7.605 -6.391 -5.363 1 97.69 74 ARG B O 1
ATOM 1598 N N . GLY B 1 75 ? 6.418 -5.73 -3.557 1 96.69 75 GLY B N 1
ATOM 1599 C CA . GLY B 1 75 ? 7.164 -4.48 -3.568 1 96.69 75 GLY B CA 1
ATOM 1600 C C . GLY B 1 75 ? 6.66 -3.477 -2.551 1 96.69 75 GLY B C 1
ATOM 1601 O O . GLY B 1 75 ? 6.012 -3.848 -1.569 1 96.69 75 GLY B O 1
ATOM 1602 N N . PHE B 1 76 ? 7.164 -2.281 -2.723 1 96.31 76 PHE B N 1
ATOM 1603 C CA . PHE B 1 76 ? 6.863 -1.126 -1.884 1 96.31 76 PHE B CA 1
ATOM 1604 C C . PHE B 1 76 ? 6.309 0.021 -2.721 1 96.31 76 PHE B C 1
ATOM 1606 O O . PHE B 1 76 ? 7.047 0.667 -3.465 1 96.31 76 PHE B O 1
ATOM 1613 N N . CYS B 1 77 ? 4.984 0.263 -2.508 1 95.88 77 CYS B N 1
ATOM 1614 C CA . CYS B 1 77 ? 4.328 1.294 -3.305 1 95.88 77 CYS B CA 1
ATOM 1615 C C . CYS B 1 77 ? 3.98 2.506 -2.451 1 95.88 77 CYS B C 1
ATOM 1617 O O . CYS B 1 77 ? 3.836 2.391 -1.232 1 95.88 77 CYS B O 1
ATOM 1619 N N . LEU B 1 78 ? 3.902 3.596 -3.115 1 96 78 LEU B N 1
ATOM 1620 C CA . LEU B 1 78 ? 3.637 4.855 -2.43 1 96 78 LEU B CA 1
ATOM 1621 C C . LEU B 1 78 ? 2.254 4.844 -1.785 1 96 78 LEU B C 1
ATOM 1623 O O . LEU B 1 78 ? 1.282 4.402 -2.402 1 96 78 LEU B O 1
ATOM 1627 N N . SER B 1 79 ? 2.184 5.23 -0.594 1 96.19 79 SER B N 1
ATOM 1628 C CA . SER B 1 79 ? 0.925 5.508 0.091 1 96.19 79 SER B CA 1
ATOM 1629 C C . SER B 1 79 ? 1.072 6.672 1.069 1 96.19 79 SER B C 1
ATOM 1631 O O . SER B 1 79 ? 2.178 6.969 1.523 1 96.19 79 SER B O 1
ATOM 1633 N N . TYR B 1 80 ? -0.032 7.348 1.289 1 95.88 80 TYR B N 1
ATOM 1634 C CA . TYR B 1 80 ? 0.023 8.477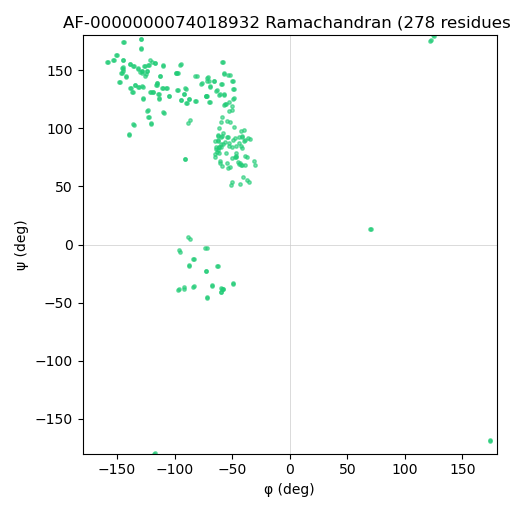 2.217 1 95.88 80 TYR B CA 1
ATOM 1635 C C . TYR B 1 80 ? -1.338 8.719 2.859 1 95.88 80 TYR B C 1
ATOM 1637 O O . TYR B 1 80 ? -2.355 8.211 2.381 1 95.88 80 TYR B O 1
ATOM 1645 N N . ALA B 1 81 ? -1.314 9.375 3.969 1 97.31 81 ALA B N 1
ATOM 1646 C CA . ALA B 1 81 ? -2.484 9.773 4.746 1 97.31 81 ALA B CA 1
ATOM 1647 C C . ALA B 1 81 ? -2.346 11.211 5.238 1 97.31 81 ALA B C 1
ATOM 1649 O O . ALA B 1 81 ? -1.304 11.594 5.773 1 97.31 81 ALA B O 1
ATOM 1650 N N . ILE B 1 82 ? -3.369 11.938 5.02 1 97.69 82 ILE B N 1
ATOM 1651 C CA . ILE B 1 82 ? -3.361 13.328 5.445 1 97.69 82 ILE B CA 1
ATOM 1652 C C . ILE B 1 82 ? -4.582 13.609 6.32 1 97.69 82 ILE B C 1
ATOM 1654 O O . ILE B 1 82 ? -5.602 12.922 6.211 1 97.69 82 ILE B O 1
ATOM 1658 N N . PRO B 1 83 ? -4.441 14.617 7.211 1 96.62 83 PRO B N 1
ATOM 1659 C CA . PRO B 1 83 ? -5.691 15.086 7.816 1 96.62 83 PRO B CA 1
ATOM 1660 C C . PRO B 1 83 ? -6.695 15.586 6.781 1 96.62 83 PRO B C 1
ATOM 1662 O O . PRO B 1 83 ? -6.324 16.312 5.852 1 96.62 83 PRO B O 1
ATOM 1665 N N . SER B 1 84 ? -7.961 15.25 6.938 1 96 84 SER B N 1
ATOM 1666 C CA . SER B 1 84 ? -8.977 15.625 5.957 1 96 84 SER B CA 1
ATOM 1667 C C . SER B 1 84 ? -9.172 17.141 5.914 1 96 84 SER B C 1
ATOM 1669 O O . SER B 1 84 ? -9.109 17.812 6.949 1 96 84 SER B O 1
ATOM 1671 N N . PRO B 1 85 ? -9.359 17.625 4.66 1 93.56 85 PRO B N 1
ATOM 1672 C CA . PRO B 1 85 ? -9.664 19.047 4.559 1 93.56 85 PRO B CA 1
ATOM 1673 C C . PRO B 1 85 ? -10.93 19.438 5.328 1 93.56 85 PRO B C 1
ATOM 1675 O O . PRO B 1 85 ? -11.812 18.609 5.531 1 93.56 85 PRO B O 1
ATOM 1678 N N . MET B 1 86 ? -10.984 20.641 5.641 1 91.31 86 MET B N 1
ATOM 1679 C CA . MET B 1 86 ? -12.109 21.156 6.41 1 91.31 86 MET B CA 1
ATOM 1680 C C . MET B 1 86 ? -13.422 20.938 5.664 1 91.31 86 MET B C 1
ATOM 1682 O O . MET B 1 86 ? -14.453 20.672 6.277 1 91.31 86 MET B O 1
ATOM 1686 N N . GLU B 1 87 ? -13.32 21.109 4.359 1 90.12 87 GLU B N 1
ATOM 1687 C CA . GLU B 1 87 ? -14.516 20.922 3.545 1 90.12 87 GLU B CA 1
ATOM 1688 C C . GLU B 1 87 ? -15.086 19.516 3.74 1 90.12 87 GLU B C 1
ATOM 1690 O O . GLU B 1 87 ? -16.297 19.328 3.799 1 90.12 87 GLU B O 1
ATOM 1695 N N . THR B 1 88 ? -14.266 18.578 3.848 1 92.19 88 THR B N 1
ATOM 1696 C CA . THR B 1 88 ? -14.672 17.188 4.039 1 92.19 88 THR B CA 1
ATOM 1697 C C . THR B 1 88 ? -15.219 16.984 5.445 1 92.19 88 THR B C 1
ATOM 1699 O O . THR B 1 88 ? -16.281 16.391 5.621 1 92.19 88 THR B O 1
ATOM 1702 N N . THR B 1 89 ? -14.516 17.516 6.441 1 91.94 89 THR B N 1
ATOM 1703 C CA . THR B 1 89 ? -14.898 17.281 7.828 1 91.94 89 THR B CA 1
ATOM 1704 C C . THR B 1 89 ? -16.156 18.062 8.188 1 91.94 89 THR B C 1
ATOM 1706 O O . THR B 1 89 ? -16.875 17.703 9.133 1 91.94 89 THR B O 1
ATOM 1709 N N . SER B 1 90 ? -16.438 19.094 7.477 1 88.75 90 SER B N 1
ATOM 1710 C CA . SER B 1 90 ? -17.672 19.844 7.699 1 88.75 90 SER B CA 1
ATOM 1711 C C . SER B 1 90 ? -18.906 19.016 7.324 1 88.75 90 SER B C 1
ATOM 1713 O O . SER B 1 90 ? -19.953 19.125 7.953 1 88.75 90 SER B O 1
ATOM 1715 N N . TYR B 1 91 ? -18.766 18.219 6.289 1 93.25 91 TYR B N 1
ATOM 1716 C CA . TYR B 1 91 ? -19.859 17.375 5.828 1 93.25 91 TYR B CA 1
ATOM 1717 C C . TYR B 1 91 ? -19.922 16.078 6.633 1 93.25 91 TYR B C 1
ATOM 1719 O O . TYR B 1 91 ? -21.016 15.594 6.953 1 93.25 91 TYR B O 1
ATOM 1727 N N . ASN B 1 92 ? -18.766 15.57 6.996 1 94 92 ASN B N 1
ATOM 1728 C CA . ASN B 1 92 ? -18.641 14.336 7.77 1 94 92 ASN B CA 1
ATOM 1729 C C . ASN B 1 92 ? -17.547 14.453 8.828 1 94 92 ASN B C 1
ATOM 1731 O O . ASN B 1 92 ? -16.391 14.125 8.57 1 94 92 ASN B O 1
ATOM 1735 N N . PRO B 1 93 ? -17.938 14.82 10.023 1 90.25 93 PRO B N 1
ATOM 1736 C CA . PRO B 1 93 ? -16.953 15.07 11.086 1 90.25 93 PRO B CA 1
ATOM 1737 C C . PRO B 1 93 ? -16.141 13.828 11.453 1 90.25 93 PRO B C 1
ATOM 1739 O O . PRO B 1 93 ? -15.07 13.945 12.047 1 90.25 93 PRO B O 1
ATOM 1742 N N . ASP B 1 94 ? -16.672 12.688 11.07 1 91.62 94 ASP B N 1
ATOM 1743 C CA . ASP B 1 94 ? -15.984 11.461 11.43 1 91.62 94 ASP B CA 1
ATOM 1744 C C . ASP B 1 94 ? -14.883 11.133 10.422 1 91.62 94 ASP B C 1
ATOM 1746 O O . ASP B 1 94 ? -14.031 10.281 10.68 1 91.62 94 ASP B O 1
ATOM 1750 N N . TYR B 1 95 ? -14.891 11.828 9.297 1 93.88 95 TYR B N 1
ATOM 1751 C CA . TYR B 1 95 ? -13.898 11.562 8.258 1 93.88 95 TYR B CA 1
ATOM 1752 C C . TYR B 1 95 ? -12.672 12.445 8.438 1 93.88 95 TYR B C 1
ATOM 1754 O O . TYR B 1 95 ? -12.383 13.305 7.605 1 93.88 95 TYR B O 1
ATOM 1762 N N . VAL B 1 96 ? -11.836 12.133 9.445 1 94.44 96 VAL B N 1
ATOM 1763 C CA . VAL B 1 96 ? -10.766 13 9.922 1 94.44 96 VAL B CA 1
ATOM 1764 C C . VAL B 1 96 ? -9.492 12.758 9.109 1 94.44 96 VAL B C 1
ATOM 1766 O O . VAL B 1 96 ? -8.594 13.602 9.086 1 94.44 96 VAL B O 1
ATOM 1769 N N . ILE B 1 97 ? -9.516 11.578 8.453 1 96.06 97 ILE B N 1
ATOM 1770 C CA . ILE B 1 97 ? -8.312 11.219 7.711 1 96.06 97 ILE B CA 1
ATOM 1771 C C . ILE B 1 97 ? -8.68 10.875 6.266 1 96.06 97 ILE B C 1
ATOM 1773 O O . ILE B 1 97 ? -9.672 10.195 6.016 1 96.06 97 ILE B O 1
ATOM 1777 N N . THR B 1 98 ? -7.883 11.398 5.336 1 94.69 98 THR B N 1
ATOM 1778 C CA . THR B 1 98 ? -7.953 11.023 3.93 1 94.69 98 THR B CA 1
ATOM 1779 C C . THR B 1 98 ? -6.691 10.289 3.5 1 94.69 98 THR B C 1
ATOM 1781 O O . THR B 1 98 ? -5.578 10.773 3.713 1 94.69 98 THR B O 1
ATOM 1784 N N . SER B 1 99 ? -6.867 9.117 2.947 1 95.12 99 SER B N 1
ATOM 1785 C CA . SER B 1 99 ? -5.711 8.328 2.547 1 95.12 99 SER B CA 1
ATOM 1786 C C . SER B 1 99 ? -5.773 7.961 1.067 1 95.12 99 SER B C 1
ATOM 1788 O O . SER B 1 99 ? -6.852 7.953 0.47 1 95.12 99 SER B O 1
ATOM 1790 N N . ARG B 1 100 ? -4.617 7.84 0.489 1 93.94 100 ARG B N 1
ATOM 1791 C CA . ARG B 1 100 ? -4.414 7.332 -0.864 1 93.94 100 ARG B CA 1
ATOM 1792 C C . ARG B 1 100 ? -3.264 6.332 -0.906 1 93.94 100 ARG B C 1
ATOM 1794 O O . ARG B 1 100 ? -2.236 6.531 -0.257 1 93.94 100 ARG B O 1
ATOM 1801 N N . ALA B 1 101 ? -3.496 5.328 -1.604 1 95.19 101 ALA B N 1
ATOM 1802 C CA . ALA B 1 101 ? -2.457 4.301 -1.598 1 95.19 101 ALA B CA 1
ATOM 1803 C C . ALA B 1 101 ? -2.395 3.574 -2.938 1 95.19 101 ALA B C 1
ATOM 1805 O O . ALA B 1 101 ? -3.422 3.383 -3.596 1 95.19 101 ALA B O 1
ATOM 1806 N N . GLU B 1 102 ? -1.205 3.338 -3.303 1 94.88 102 GLU B N 1
ATOM 1807 C CA . GLU B 1 102 ? -0.955 2.332 -4.328 1 94.88 102 GLU B CA 1
ATOM 1808 C C . GLU B 1 102 ? -0.534 1.002 -3.709 1 94.88 102 GLU B C 1
ATOM 1810 O O . GLU B 1 102 ? 0.091 0.977 -2.646 1 94.88 102 GLU B O 1
ATOM 1815 N N . CYS B 1 103 ? -0.895 -0.085 -4.352 1 95.56 103 CYS B N 1
ATOM 1816 C CA . CYS B 1 103 ? -0.524 -1.428 -3.92 1 95.56 103 CYS B CA 1
ATOM 1817 C C . CYS B 1 103 ? 0.109 -2.213 -5.062 1 95.56 103 CYS B C 1
ATOM 1819 O O . CYS B 1 103 ? -0.214 -1.985 -6.23 1 95.56 103 CYS B O 1
ATOM 1821 N N . CYS B 1 104 ? 0.976 -3.061 -4.664 1 96.62 104 CYS B N 1
ATOM 1822 C CA . CYS B 1 104 ? 1.62 -3.9 -5.668 1 96.62 104 CYS B CA 1
ATOM 1823 C C . CYS B 1 104 ? 0.63 -4.898 -6.262 1 96.62 104 CYS B C 1
ATOM 1825 O O . CYS B 1 104 ? 0.06 -5.719 -5.539 1 96.62 104 CYS B O 1
ATOM 1827 N N . SER B 1 105 ? 0.512 -4.805 -7.574 1 96.69 105 SER B N 1
ATOM 1828 C CA . SER B 1 105 ? -0.532 -5.578 -8.234 1 96.69 105 SER B CA 1
ATOM 1829 C C . SER B 1 105 ? 0.02 -6.336 -9.438 1 96.69 105 SER B C 1
ATOM 1831 O O . SER B 1 105 ? 0.994 -5.902 -10.055 1 96.69 105 SER B O 1
ATOM 1833 N N . ILE B 1 106 ? -0.606 -7.461 -9.734 1 97.25 106 ILE B N 1
ATOM 1834 C CA . ILE B 1 106 ? -0.355 -8.172 -10.984 1 97.25 106 ILE B CA 1
ATOM 1835 C C . ILE B 1 106 ? -1.16 -7.527 -12.117 1 97.25 106 ILE B C 1
ATOM 1837 O O . ILE B 1 106 ? -2.389 -7.453 -12.047 1 97.25 106 ILE B O 1
ATOM 1841 N N . PHE B 1 107 ? -0.534 -7.098 -13.195 1 95.19 107 PHE B N 1
ATOM 1842 C CA . PHE B 1 107 ? -1.211 -6.438 -14.305 1 95.19 107 PHE B CA 1
ATOM 1843 C C . PHE B 1 107 ? -1.637 -7.445 -15.367 1 95.19 107 PHE B C 1
ATOM 1845 O O . PHE B 1 107 ? -2.674 -7.277 -16.016 1 95.19 107 PHE B O 1
ATOM 1852 N N . ASP B 1 108 ? -0.737 -8.406 -15.539 1 96.12 108 ASP B N 1
ATOM 1853 C CA . ASP B 1 108 ? -1.021 -9.469 -16.484 1 96.12 108 ASP B CA 1
ATOM 1854 C C . ASP B 1 108 ? -0.451 -10.805 -16.016 1 96.12 108 ASP B C 1
ATOM 1856 O O . ASP B 1 108 ? 0.523 -10.828 -15.25 1 96.12 108 ASP B O 1
ATOM 1860 N N . THR B 1 109 ? -1.167 -11.867 -16.469 1 97.62 109 THR B N 1
ATOM 1861 C CA . THR B 1 109 ? -0.711 -13.203 -16.094 1 97.62 109 THR B CA 1
ATOM 1862 C C . THR B 1 109 ? -0.457 -14.039 -17.344 1 97.62 109 THR B C 1
ATOM 1864 O O . THR B 1 109 ? -0.962 -13.727 -18.422 1 97.62 109 THR B O 1
ATOM 1867 N N . LEU B 1 110 ? 0.397 -15.016 -17.25 1 98 110 LEU B N 1
ATOM 1868 C CA . LEU B 1 110 ? 0.564 -16.047 -18.266 1 98 110 LEU B CA 1
ATOM 1869 C C . LEU B 1 110 ? 0.208 -17.422 -17.703 1 98 110 LEU B C 1
ATOM 1871 O O . LEU B 1 110 ? 0.259 -17.625 -16.484 1 98 110 LEU B O 1
ATOM 1875 N N . ASP B 1 111 ? -0.147 -18.328 -18.594 1 97.56 111 ASP B N 1
ATOM 1876 C CA . ASP B 1 111 ? -0.519 -19.688 -18.203 1 97.56 111 ASP B CA 1
ATOM 1877 C C . ASP B 1 111 ? 0.697 -20.609 -18.203 1 97.56 111 ASP B C 1
ATOM 1879 O O . ASP B 1 111 ? 1.476 -20.625 -19.172 1 97.56 111 ASP B O 1
ATOM 1883 N N . VAL B 1 112 ? 0.792 -21.391 -17.125 1 97.94 112 VAL B N 1
ATOM 1884 C CA . VAL B 1 112 ? 1.871 -22.359 -17 1 97.94 112 VAL B CA 1
ATOM 1885 C C . VAL B 1 112 ? 1.287 -23.766 -16.859 1 97.94 112 VAL B C 1
ATOM 1887 O O . VAL B 1 112 ? 0.845 -24.141 -15.766 1 97.94 112 VAL B O 1
ATOM 1890 N N . PRO B 1 113 ? 1.378 -24.516 -17.969 1 97.5 113 PRO B N 1
ATOM 1891 C CA . PRO B 1 113 ? 0.895 -25.891 -17.875 1 97.5 113 PRO B CA 1
ATOM 1892 C C . PRO B 1 113 ? 1.874 -26.812 -17.141 1 97.5 113 PRO B C 1
ATOM 1894 O O . PRO B 1 113 ? 3.08 -26.75 -17.391 1 97.5 113 PRO B O 1
ATOM 1897 N N . VAL B 1 114 ? 1.324 -27.656 -16.328 1 96.94 114 VAL B N 1
ATOM 1898 C CA . VAL B 1 114 ? 2.131 -28.609 -15.578 1 96.94 114 VAL B CA 1
ATOM 1899 C C . VAL B 1 114 ? 1.524 -30.016 -15.703 1 96.94 114 VAL B C 1
ATOM 1901 O O . VAL B 1 114 ? 0.312 -30.188 -15.562 1 96.94 114 VAL B O 1
ATOM 1904 N N . GLN B 1 115 ? 2.385 -30.953 -15.93 1 96.81 115 GLN B N 1
ATOM 1905 C CA . GLN B 1 115 ? 1.938 -32.344 -15.953 1 96.81 115 GLN B CA 1
ATOM 1906 C C . GLN B 1 115 ? 1.968 -32.938 -14.555 1 96.81 115 GLN B C 1
ATOM 1908 O O . GLN B 1 115 ? 3.018 -33 -13.906 1 96.81 115 GLN B O 1
ATOM 1913 N N . VAL B 1 116 ? 0.852 -33.406 -14.242 1 96.38 116 VAL B N 1
ATOM 1914 C CA . VAL B 1 116 ? 0.723 -33.969 -12.898 1 96.38 116 VAL B CA 1
ATOM 1915 C C . VAL B 1 116 ? 0.452 -35.469 -12.984 1 96.38 116 VAL B C 1
ATOM 1917 O O . VAL B 1 116 ? -0.32 -35.906 -13.828 1 96.38 116 VAL B O 1
ATOM 1920 N N . ARG B 1 117 ? 1.114 -36.188 -12.086 1 97.12 117 ARG B N 1
ATOM 1921 C CA . ARG B 1 117 ? 0.924 -37.656 -12.047 1 97.12 117 ARG B CA 1
ATOM 1922 C C . ARG B 1 117 ? -0.223 -38.031 -11.117 1 97.12 117 ARG B C 1
ATOM 1924 O O . ARG B 1 117 ? -0.179 -37.719 -9.922 1 97.12 117 ARG B O 1
ATOM 1931 N N . CYS B 1 118 ? -1.264 -38.75 -11.711 1 97.06 118 CYS B N 1
ATOM 1932 C CA . CYS B 1 118 ? -2.443 -39.156 -10.953 1 97.06 118 CYS B CA 1
ATOM 1933 C C . CYS B 1 118 ? -2.73 -40.625 -11.133 1 97.06 118 CYS B C 1
ATOM 1935 O O . CYS B 1 118 ? -2.102 -41.281 -11.969 1 97.06 118 CYS B O 1
ATOM 1937 N N . LEU B 1 119 ? -3.658 -41.156 -10.289 1 96.94 119 LEU B N 1
ATOM 1938 C CA . LEU B 1 119 ? -3.992 -42.562 -10.312 1 96.94 119 LEU B CA 1
ATOM 1939 C C . LEU B 1 119 ? -4.523 -43 -11.68 1 96.94 119 LEU B C 1
ATOM 1941 O O . LEU B 1 119 ? -4.176 -44.062 -12.188 1 96.94 119 LEU B O 1
ATOM 1945 N N . ASP B 1 120 ? -5.324 -42.188 -12.273 1 94.62 120 ASP B N 1
ATOM 1946 C CA . ASP B 1 120 ? -5.957 -42.5 -13.555 1 94.62 120 ASP B CA 1
ATOM 1947 C C . ASP B 1 120 ? -5.062 -42.062 -14.719 1 94.62 120 ASP B C 1
ATOM 1949 O O . ASP B 1 120 ? -5.496 -42.062 -15.875 1 94.62 120 ASP B O 1
ATOM 1953 N N . GLY B 1 121 ? -3.828 -41.594 -14.508 1 96.12 121 GLY B N 1
ATOM 1954 C CA . GLY B 1 121 ? -2.914 -41.156 -15.547 1 96.12 121 GLY B CA 1
ATOM 1955 C C . GLY B 1 121 ? -2.477 -39.719 -15.375 1 96.12 121 GLY B C 1
ATOM 1956 O O . GLY B 1 121 ? -2.889 -39.031 -14.422 1 96.12 121 GLY B O 1
ATOM 1957 N N . ALA B 1 122 ? -1.577 -39.344 -16.25 1 95.31 122 ALA B N 1
ATOM 1958 C CA . ALA B 1 122 ? -1.083 -37.969 -16.203 1 95.31 122 ALA B CA 1
ATOM 1959 C C . ALA B 1 122 ? -2.152 -36.969 -16.656 1 95.31 122 ALA B C 1
ATOM 1961 O O . ALA B 1 122 ? -2.91 -37.25 -17.594 1 95.31 122 ALA B O 1
ATOM 1962 N N . ARG B 1 123 ? -2.197 -35.844 -15.977 1 94.44 123 ARG B N 1
ATOM 1963 C CA . ARG B 1 123 ? -3.104 -34.75 -16.344 1 94.44 123 ARG B CA 1
ATOM 1964 C C . ARG B 1 123 ? -2.357 -33.438 -16.422 1 94.44 123 ARG B C 1
ATOM 1966 O O . ARG B 1 123 ? -1.341 -33.25 -15.758 1 94.44 123 ARG B O 1
ATOM 1973 N N . THR B 1 124 ? -2.852 -32.594 -17.328 1 96.31 124 THR B N 1
ATOM 1974 C CA . THR B 1 124 ? -2.287 -31.266 -17.422 1 96.31 124 THR B CA 1
ATOM 1975 C C . THR B 1 124 ? -3.098 -30.281 -16.578 1 96.31 124 THR B C 1
ATOM 1977 O O . THR B 1 124 ? -4.312 -30.156 -16.766 1 96.31 124 THR B O 1
ATOM 1980 N N . VAL B 1 125 ? -2.393 -29.641 -15.703 1 95.31 125 VAL B N 1
ATOM 1981 C CA . VAL B 1 125 ? -3.02 -28.594 -14.898 1 95.31 125 VAL B CA 1
ATOM 1982 C C . VAL B 1 125 ? -2.385 -27.234 -15.211 1 95.31 125 VAL B C 1
ATOM 1984 O O . VAL B 1 125 ? -1.159 -27.125 -15.305 1 95.31 125 VAL B O 1
ATOM 1987 N N . VAL B 1 126 ? -3.234 -26.156 -15.336 1 95.81 126 VAL B N 1
ATOM 1988 C CA . VAL B 1 126 ? -2.736 -24.828 -15.711 1 95.81 126 VAL B CA 1
ATOM 1989 C C . VAL B 1 126 ? -2.713 -23.922 -14.484 1 95.81 126 VAL B C 1
ATOM 1991 O O . VAL B 1 126 ? -3.729 -23.766 -13.805 1 95.81 126 VAL B O 1
ATOM 1994 N N . PHE B 1 127 ? -1.549 -23.344 -14.281 1 96.12 127 PHE B N 1
ATOM 1995 C CA . PHE B 1 127 ? -1.369 -22.406 -13.18 1 96.12 127 PHE B CA 1
ATOM 1996 C C . PHE B 1 127 ? -1.126 -21 -13.711 1 96.12 127 PHE B C 1
ATOM 1998 O O . PHE B 1 127 ? -0.439 -20.812 -14.719 1 96.12 127 PHE B O 1
ATOM 2005 N N . LYS B 1 128 ? -1.659 -20.016 -12.969 1 97.31 128 LYS B N 1
ATOM 2006 C CA . LYS B 1 128 ? -1.38 -18.625 -13.312 1 97.31 128 LYS B CA 1
ATOM 2007 C C . LYS B 1 128 ? -0.02 -18.188 -12.781 1 97.31 128 LYS B C 1
ATOM 2009 O O . LYS B 1 128 ? 0.402 -18.609 -11.711 1 97.31 128 LYS B O 1
ATOM 2014 N N . SER B 1 129 ? 0.582 -17.344 -13.602 1 98.31 129 SER B N 1
ATOM 2015 C CA . SER B 1 129 ? 1.866 -16.766 -13.234 1 98.31 129 SER B CA 1
ATOM 2016 C C . SER B 1 129 ? 1.924 -15.281 -13.602 1 98.31 129 SER B C 1
ATOM 2018 O O . SER B 1 129 ? 1.49 -14.891 -14.688 1 98.31 129 SER B O 1
ATOM 2020 N N . ALA B 1 130 ? 2.4 -14.477 -12.695 1 98.5 130 ALA B N 1
ATOM 2021 C CA . ALA B 1 130 ? 2.502 -13.047 -12.992 1 98.5 130 ALA B CA 1
ATOM 2022 C C . ALA B 1 130 ? 3.42 -12.805 -14.188 1 98.5 130 ALA B C 1
ATOM 2024 O O . ALA B 1 130 ? 4.543 -13.312 -14.234 1 98.5 130 ALA B O 1
ATOM 2025 N N . ARG B 1 131 ? 2.926 -12.047 -15.102 1 98.38 131 ARG B N 1
ATOM 2026 C CA . ARG B 1 131 ? 3.736 -11.648 -16.25 1 98.38 131 ARG B CA 1
ATOM 2027 C C . ARG B 1 131 ? 4.348 -10.273 -16.031 1 98.38 131 ARG B C 1
ATOM 2029 O O . ARG B 1 131 ? 5.488 -10.023 -16.422 1 98.38 131 ARG B O 1
ATOM 2036 N N . SER B 1 132 ? 3.52 -9.375 -15.414 1 97.94 132 SER B N 1
ATOM 2037 C CA . SER B 1 132 ? 3.988 -8.023 -15.141 1 97.94 132 SER B CA 1
ATOM 2038 C C . SER B 1 132 ? 3.393 -7.488 -13.844 1 97.94 132 SER B C 1
ATOM 2040 O O . SER B 1 132 ? 2.303 -7.895 -13.438 1 97.94 132 SER B O 1
ATOM 2042 N N . CYS B 1 133 ? 4.23 -6.668 -13.242 1 97.62 133 CYS B N 1
ATOM 2043 C CA . CYS B 1 133 ? 3.867 -6.094 -11.953 1 97.62 133 CYS B CA 1
ATOM 2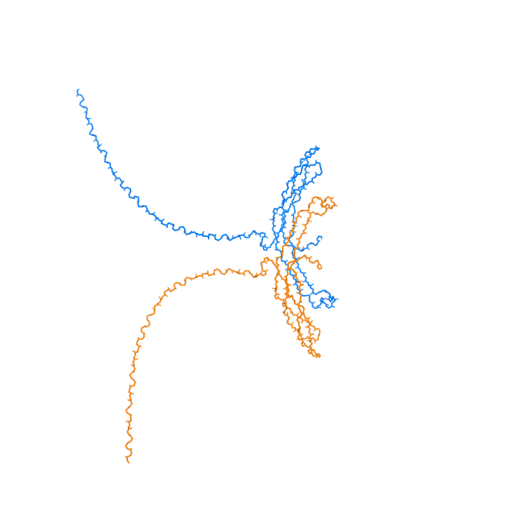044 C C . CYS B 1 133 ? 3.953 -4.574 -11.984 1 97.62 133 CYS B C 1
ATOM 2046 O O . CYS B 1 133 ? 4.793 -4.012 -12.688 1 97.62 133 CYS B O 1
ATOM 2048 N N . SER B 1 134 ? 3.053 -3.906 -11.258 1 96.44 134 SER B N 1
ATOM 2049 C CA . SER B 1 134 ? 3.139 -2.457 -11.102 1 96.44 134 SER B CA 1
ATOM 2050 C C . SER B 1 134 ? 2.383 -1.99 -9.859 1 96.44 134 SER B C 1
ATOM 2052 O O . SER B 1 134 ? 1.543 -2.719 -9.328 1 96.44 134 SER B O 1
ATOM 2054 N N . CYS B 1 135 ? 2.811 -0.805 -9.391 1 96.44 135 CYS B N 1
ATOM 2055 C CA . CYS B 1 135 ? 1.996 -0.133 -8.383 1 96.44 135 CYS B CA 1
ATOM 2056 C C . CYS B 1 135 ? 0.728 0.441 -9 1 96.44 135 CYS B C 1
ATOM 2058 O O . CYS B 1 135 ? 0.778 1.069 -10.055 1 96.44 135 CYS B O 1
ATOM 2060 N N . SER B 1 136 ? -0.372 0.084 -8.375 1 94.5 136 SER B N 1
ATOM 2061 C CA . SER B 1 136 ? -1.675 0.555 -8.828 1 94.5 136 SER B CA 1
ATOM 2062 C C . SER B 1 136 ? -2.611 0.821 -7.656 1 94.5 136 SER B C 1
ATOM 2064 O O . SER B 1 136 ? -2.242 0.605 -6.5 1 94.5 136 SER B O 1
ATOM 2066 N N . ILE B 1 137 ? -3.812 1.387 -8.008 1 90.94 137 ILE B N 1
ATOM 2067 C CA . ILE B 1 137 ? -4.785 1.642 -6.953 1 90.94 137 ILE B CA 1
ATOM 2068 C C . ILE B 1 137 ? -5.109 0.34 -6.223 1 90.94 137 ILE B C 1
ATOM 2070 O O . ILE B 1 137 ? -5.309 -0.7 -6.855 1 90.94 137 ILE B O 1
ATOM 2074 N N . CYS B 1 138 ? -4.992 0.46 -4.969 1 87 138 CYS B N 1
ATOM 2075 C CA . CYS B 1 138 ? -5.227 -0.743 -4.176 1 87 138 CYS B CA 1
ATOM 2076 C C . CYS B 1 138 ? -6.609 -1.321 -4.465 1 87 138 CYS B C 1
ATOM 2078 O O . CYS B 1 138 ? -7.602 -0.594 -4.461 1 87 138 CYS B O 1
ATOM 2080 N N . ARG B 1 139 ? -6.57 -2.492 -4.887 1 66.31 139 ARG B N 1
ATOM 2081 C CA . ARG B 1 139 ? -7.84 -3.176 -5.109 1 66.31 139 ARG B CA 1
ATOM 2082 C C . ARG B 1 139 ? -8.336 -3.844 -3.83 1 66.31 139 ARG B C 1
ATOM 2084 O O . ARG B 1 139 ? -7.535 -4.348 -3.039 1 66.31 139 ARG B O 1
ATOM 2091 N N . ARG B 1 140 ? -9.375 -3.369 -3.121 1 58.25 140 ARG B N 1
ATOM 2092 C CA . ARG B 1 140 ? -9.914 -4.059 -1.954 1 58.25 140 ARG B CA 1
ATOM 2093 C C . ARG B 1 140 ? -10.383 -5.465 -2.314 1 58.25 140 ARG B C 1
ATOM 2095 O O . ARG B 1 140 ? -11.062 -5.656 -3.32 1 58.25 140 ARG B O 1
ATOM 2102 N N . GLU B 1 141 ? -9.531 -6.43 -2.141 1 48.88 141 GLU B N 1
ATOM 2103 C CA . GLU B 1 141 ? -10.07 -7.777 -2.295 1 48.88 141 GLU B CA 1
ATOM 2104 C C . GLU B 1 141 ? -11.125 -8.078 -1.232 1 48.88 141 GLU B C 1
ATOM 2106 O O . GLU B 1 141 ? -11.102 -7.496 -0.146 1 48.88 141 GLU B O 1
#

Secondary structure (DSSP, 8-state):
---------------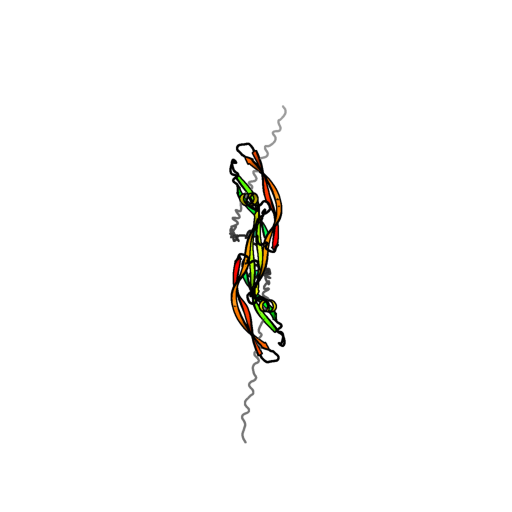---------------------------GGGSBEEEEEEEEEEE--TTB--EEEEEEEEEEEEEEEEEEPPHHHHHH-TT--EEEEEEEEEEEEEEEEEEEEEETTEEEEEEEEEEEEEEEEE----/------------------------------------------GGGSBEEEEEEEEEEE--TTB--EEEEEEEEEEEEEEEEEEPPHHHHHH-TT--EEEEEEEEEEEEEEEEEEEEEETTEEEEEEEEEEEEEEEEE----

Foldseek 3Di:
DPPPPPPDDPPPPPPPPPPPPPPCPPPPVPPPPPPPPPVPDDPQADAWKDKDKDKDWDDDPQFDIDIDIAIDIGHHWDKDKDQDDPVVCVVPVVCGMDIFTWDKDQPDWDWDWDWTQGPVGIDIDIDIHRPDIGTDGDDPD/DPPPPPPDDDPPPPPPPPPPPPPPVPPPVPPPPPPPPPVPPDPQADAWKDKDKDKDWDDDPQFDIDIDIAIDIGHHWDKDKDQDDPVVCVVPVVCGMDIFTWDKDQPDWDWDWDWTQGPVGIDIDIDIHRPDIGTDGDDPD

Organism: Pomacea canaliculata (NCBI:txid400727)

Sequence (282 aa):
MNEGTRGRPVAPLMVAVTITLAALVGLAHPGGATGALSSARHSWERPGCHLVGHTRVVRIPDCVPFRVTTNACRGFCLSYAIPSPMETTSYNPDYVITSRAECCSIFDTLDVPVQVRCLDGARTVVFKSARSCSCSICRREMNEGTRGRPVAPLMVAVTITLAALVGLAHPGGATGALSSARHSWERPGCHLVGHTRVVRIPDCVPFRVTTNACRGFCLSYAIPSPMETTSYNPDYVITSRAECCSIFDTLDVPVQVRCLDGARTVVFKSARSCSCSICRRE

pLDDT: mean 79.82, std 22.81, range [32.16, 98.5]

Nearest PDB structures (foldseek):
  5bpu-assembly1_A  TM=6.591E-01  e=3.745E-04  Homo sapiens
  4my2-assembly1_A-2  TM=6.238E-01  e=3.745E-04  Escherichia coli O157:H7
  8wvy-assembly1_E  TM=6.502E-01  e=1.656E-03  Homo sapiens
  5cl1-assembly1_A  TM=6.110E-01  e=9.548E-04  Escherichia coli O157:H7
  5cl1-assembly1_B  TM=6.287E-01  e=2.718E-03  Escherichia coli O157:H7

InterPro domains:
  IPR004133 DAN [PF03045] (39-136)
  IPR029034 Cystine-knot cytokine [G3DSA:2.10.90.10] (33-140)
  IPR052680 Glycoprotein Hormones Alpha Subunit [PTHR31129] (28-140)

Radius of gyration: 41.01 Å; Cα contacts (8 Å, |Δi|>4): 538; chains: 2; bounding box: 101×134×82 Å